Protein AF-A0A819DVU1-F1 (afdb_monomer)

Solvent-accessible surface area (backbone atoms only — not comparable to full-atom values): 19515 Å² total; per-residue (Å²): 91,72,77,25,67,34,52,50,48,26,33,29,31,39,85,37,57,55,92,84,41,54,62,63,68,41,72,58,11,46,50,45,34,50,52,51,52,51,49,34,57,74,70,58,44,69,72,44,80,30,68,41,56,94,84,57,77,56,52,64,41,32,53,73,64,39,63,54,62,54,70,30,10,46,37,74,54,63,33,43,58,69,55,18,53,57,28,16,71,59,66,37,88,82,58,25,59,55,54,77,33,37,7,18,84,30,61,99,40,96,59,63,46,77,76,55,30,60,86,49,47,65,56,53,50,60,71,46,42,63,57,56,51,49,52,51,52,51,48,66,66,43,57,83,71,56,88,67,76,44,69,53,27,48,94,77,23,36,38,53,57,48,38,57,51,38,55,49,18,57,76,69,67,37,60,69,60,29,50,53,49,44,55,51,48,46,75,68,47,69,82,56,52,59,62,70,54,88,68,40,73,54,86,53,21,31,40,45,43,70,50,29,40,50,35,28,43,48,67,62,32,55,92,44,50,64,59,29,50,56,47,48,47,46,23,58,60,61,94,61,81,66,75,50,74,52,66,76,88,64,88,40,63,75,39,68,48,37,28,23,43,30,40,19,17,31,46,42,16,47,29,33,47,55,45,39,72,55,48,56,85,50,80,68,49,34,52,55,33,51,53,40,48,56,50,18,54,52,12,35,53,57,16,61,70,64,63,39,85,88,31,63,62,33,36,78,53,47,57,60,51,47,48,56,44,55,54,59,56,51,77,72,54,92,51,102,79,69,90,80,83,85,72,76,70,67,64,65,51,64,79,71,64,87,118

pLDDT: mean 85.05, std 16.72, range [24.39, 98.69]

Structure (mmCIF, N/CA/C/O backbone):
data_AF-A0A819DVU1-F1
#
_entry.id   AF-A0A819DVU1-F1
#
loop_
_atom_site.group_PDB
_atom_site.id
_atom_site.type_symbol
_atom_site.label_atom_id
_atom_site.label_alt_id
_atom_site.label_comp_id
_atom_site.label_asym_id
_atom_site.label_entity_id
_atom_site.label_seq_id
_atom_site.pdbx_PDB_ins_code
_atom_site.Cartn_x
_atom_site.Cartn_y
_atom_site.Cartn_z
_atom_site.occupancy
_atom_site.B_iso_or_equiv
_atom_site.auth_seq_id
_atom_site.auth_comp_id
_atom_site.auth_asym_id
_atom_site.auth_atom_id
_atom_site.pdbx_PDB_model_num
ATOM 1 N N . MET A 1 1 ? 11.605 -2.087 -14.371 1.00 76.25 1 MET A N 1
ATOM 2 C CA . MET 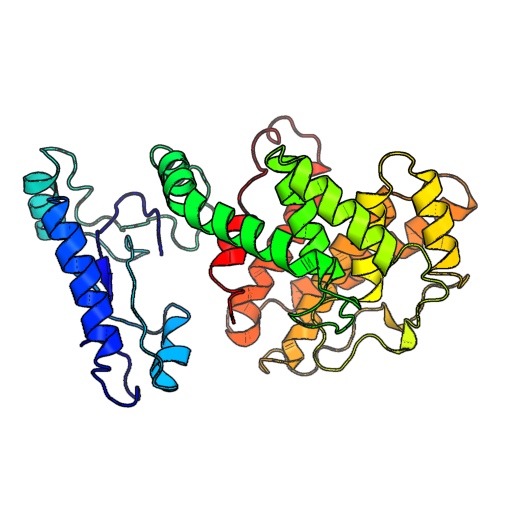A 1 1 ? 11.308 -0.646 -14.257 1.00 76.25 1 MET A CA 1
ATOM 3 C C . MET A 1 1 ? 10.605 -0.205 -15.537 1.00 76.25 1 MET A C 1
ATOM 5 O O . MET A 1 1 ? 10.897 -0.770 -16.591 1.00 76.25 1 MET A O 1
ATOM 9 N N . LEU A 1 2 ? 9.610 0.675 -15.414 1.00 83.38 2 LEU A N 1
ATOM 10 C CA . LEU A 1 2 ? 8.783 1.198 -16.508 1.00 83.38 2 LEU A CA 1
ATOM 11 C C . LEU A 1 2 ? 8.834 2.733 -16.485 1.00 83.38 2 LEU A C 1
ATOM 13 O O . LEU A 1 2 ? 9.089 3.306 -15.430 1.00 83.38 2 LEU A O 1
ATOM 17 N N . ALA A 1 3 ? 8.520 3.367 -17.617 1.00 84.19 3 ALA A N 1
ATOM 18 C CA . ALA A 1 3 ? 8.478 4.822 -17.803 1.00 84.19 3 ALA A CA 1
ATOM 19 C C . ALA A 1 3 ? 9.829 5.565 -17.717 1.00 84.19 3 ALA A C 1
ATOM 21 O O . ALA A 1 3 ? 9.855 6.761 -17.432 1.00 84.19 3 ALA A O 1
ATOM 22 N N . SER A 1 4 ? 10.944 4.898 -18.028 1.00 88.56 4 SER A N 1
ATOM 23 C CA . SER A 1 4 ? 12.263 5.544 -18.118 1.00 88.56 4 SER A CA 1
ATOM 24 C C . SER A 1 4 ? 12.282 6.641 -19.198 1.00 88.56 4 SER A C 1
ATOM 26 O O . SER A 1 4 ? 11.849 6.364 -20.316 1.00 88.56 4 SER A O 1
ATOM 28 N N . PRO A 1 5 ? 12.823 7.845 -18.938 1.00 88.56 5 PRO A N 1
ATOM 29 C CA . PRO A 1 5 ? 12.783 8.949 -19.909 1.00 88.56 5 PRO A CA 1
ATOM 30 C C . PRO A 1 5 ? 13.607 8.697 -21.180 1.00 88.56 5 PRO A C 1
ATOM 32 O O . PRO A 1 5 ? 13.264 9.160 -22.262 1.00 88.56 5 PRO A O 1
ATOM 35 N N . ASN A 1 6 ? 14.706 7.949 -21.066 1.00 92.00 6 ASN A N 1
ATOM 36 C CA . ASN A 1 6 ? 15.551 7.538 -22.184 1.00 92.00 6 ASN A CA 1
ATOM 37 C C . ASN A 1 6 ? 15.331 6.045 -22.474 1.00 92.00 6 ASN A C 1
ATOM 39 O O . ASN A 1 6 ? 16.279 5.263 -22.497 1.00 92.00 6 ASN A O 1
ATOM 43 N N . SER A 1 7 ? 14.066 5.645 -22.621 1.00 89.19 7 SER A N 1
ATOM 44 C CA . SER A 1 7 ? 13.588 4.258 -22.564 1.00 89.19 7 SER A CA 1
ATOM 45 C C . SER A 1 7 ? 14.263 3.286 -23.535 1.00 89.19 7 SER A C 1
ATOM 47 O O . SER A 1 7 ? 14.544 3.600 -24.694 1.00 89.19 7 SER A O 1
ATOM 49 N N . ASN A 1 8 ? 14.494 2.054 -23.078 1.00 90.38 8 ASN A N 1
ATOM 50 C CA . ASN A 1 8 ? 14.561 0.890 -23.962 1.00 90.38 8 ASN A CA 1
ATOM 51 C C . ASN A 1 8 ? 13.160 0.276 -24.161 1.00 90.38 8 ASN A C 1
ATOM 53 O O . ASN A 1 8 ? 12.208 0.614 -23.464 1.00 90.38 8 ASN A O 1
ATOM 57 N N . PHE A 1 9 ? 13.041 -0.652 -25.105 1.00 90.25 9 PHE A N 1
ATOM 58 C CA . PHE A 1 9 ? 11.895 -1.553 -25.235 1.00 90.25 9 PHE A CA 1
ATOM 59 C C . PHE A 1 9 ? 12.363 -2.972 -24.902 1.00 90.25 9 PHE A C 1
ATOM 61 O O . PHE A 1 9 ? 12.508 -3.840 -25.767 1.00 90.25 9 PHE A O 1
ATOM 68 N N . GLY A 1 10 ? 12.719 -3.178 -23.636 1.00 90.81 10 GLY A N 1
ATOM 69 C CA . GLY A 1 10 ? 13.286 -4.429 -23.161 1.00 90.81 10 GLY A CA 1
ATOM 70 C C . GLY A 1 10 ? 12.217 -5.502 -22.964 1.00 90.81 10 GLY A C 1
ATOM 71 O O . GLY A 1 10 ? 11.224 -5.277 -22.278 1.00 90.81 10 GLY A O 1
ATOM 72 N N . ILE A 1 11 ? 12.444 -6.697 -23.502 1.00 91.75 11 ILE A N 1
ATOM 73 C CA . ILE A 1 11 ? 11.646 -7.904 -23.255 1.00 91.75 11 ILE A CA 1
ATOM 74 C C . ILE A 1 11 ? 12.474 -8.839 -22.382 1.00 91.75 11 ILE A C 1
ATOM 76 O O . ILE A 1 11 ? 13.619 -9.148 -22.717 1.00 91.75 11 ILE A O 1
ATOM 80 N N . LEU A 1 12 ? 11.901 -9.307 -21.276 1.00 88.81 12 LEU A N 1
ATOM 81 C CA . LEU A 1 12 ? 12.561 -10.259 -20.392 1.00 88.81 12 LEU A CA 1
ATOM 82 C C . LEU A 1 12 ? 12.841 -11.577 -21.128 1.00 88.81 12 LEU A C 1
ATOM 84 O O . LEU A 1 12 ? 11.938 -12.206 -21.689 1.00 88.81 12 LEU A O 1
ATOM 88 N N . ASP A 1 13 ? 14.117 -11.957 -21.156 1.00 85.31 13 ASP A N 1
ATOM 89 C CA . ASP A 1 13 ? 14.625 -13.095 -21.909 1.00 85.31 13 ASP A CA 1
ATOM 90 C C . ASP A 1 13 ? 14.538 -14.376 -21.093 1.00 85.31 13 ASP A C 1
ATOM 92 O O . ASP A 1 13 ? 15.243 -14.558 -20.097 1.00 85.31 13 ASP A O 1
ATOM 96 N N . SER A 1 14 ? 13.708 -15.292 -21.578 1.00 77.12 14 SER A N 1
ATOM 97 C CA . SER A 1 14 ? 13.485 -16.602 -20.985 1.00 77.12 14 SER A CA 1
ATOM 98 C C . SER A 1 14 ? 14.742 -17.455 -20.843 1.00 77.12 14 SER A C 1
ATOM 100 O O . SER A 1 14 ? 14.778 -18.340 -19.996 1.00 77.12 14 SER A O 1
ATOM 102 N N . LEU A 1 15 ? 15.778 -17.180 -21.639 1.00 77.94 15 LEU A N 1
ATOM 103 C CA . LEU A 1 15 ? 17.043 -17.917 -21.631 1.00 77.94 15 LEU A CA 1
ATOM 104 C C . LEU A 1 15 ? 18.074 -17.356 -20.644 1.00 77.94 15 LEU A C 1
ATOM 106 O O . LEU A 1 15 ? 19.107 -17.984 -20.410 1.00 77.94 15 LEU A O 1
ATOM 110 N N . SER A 1 16 ? 17.814 -16.179 -20.074 1.00 82.50 16 SER A N 1
ATOM 111 C CA . SER A 1 16 ? 18.754 -15.448 -19.228 1.00 82.50 16 SER A CA 1
ATOM 112 C C . SER A 1 16 ? 18.195 -15.283 -17.814 1.00 82.50 16 SER A C 1
ATOM 114 O O . SER A 1 16 ? 17.975 -14.159 -17.368 1.00 82.50 16 SER A O 1
ATOM 116 N N . VAL A 1 17 ? 17.973 -16.402 -17.119 1.00 75.31 17 VAL A N 1
ATOM 117 C CA . VAL A 1 17 ? 17.485 -16.465 -15.725 1.00 75.31 17 VAL A CA 1
ATOM 118 C C . VAL A 1 17 ? 18.629 -16.583 -14.702 1.00 75.31 17 VAL A C 1
ATOM 120 O O . VAL A 1 17 ? 19.736 -16.990 -15.079 1.00 75.31 17 VAL A O 1
ATOM 123 N N . PRO A 1 18 ? 18.403 -16.258 -13.411 1.00 73.06 18 PRO A N 1
ATOM 124 C CA . PRO A 1 18 ? 19.438 -16.344 -12.387 1.00 73.06 18 PRO A CA 1
ATOM 125 C C . PRO A 1 18 ? 19.992 -17.772 -12.204 1.00 73.06 18 PRO A C 1
ATOM 127 O O . PRO A 1 18 ? 19.291 -18.763 -12.441 1.00 73.06 18 PRO A O 1
ATOM 130 N N . PRO A 1 19 ? 21.252 -17.921 -11.754 1.00 72.69 19 PRO A N 1
ATOM 131 C CA . PRO A 1 19 ? 21.787 -19.222 -11.363 1.00 72.69 19 PRO A CA 1
ATOM 132 C C . PRO A 1 19 ? 20.920 -19.877 -10.278 1.00 72.69 19 PRO A C 1
ATOM 134 O O . PRO A 1 19 ? 20.556 -19.227 -9.305 1.00 72.69 19 PRO A O 1
ATOM 137 N N . GLY A 1 20 ? 20.612 -21.169 -10.430 1.00 68.00 20 GLY A N 1
ATOM 138 C CA . GLY A 1 20 ? 19.802 -21.923 -9.463 1.00 68.00 20 GLY A CA 1
ATOM 139 C C . GLY A 1 20 ? 18.308 -22.011 -9.788 1.00 68.00 20 GLY A C 1
ATOM 140 O O . GLY A 1 20 ? 17.628 -22.822 -9.171 1.00 68.00 20 GLY A O 1
ATOM 141 N N . THR A 1 21 ? 17.804 -21.280 -10.791 1.00 66.38 21 THR A N 1
ATOM 142 C CA . THR A 1 21 ? 16.424 -21.449 -11.278 1.00 6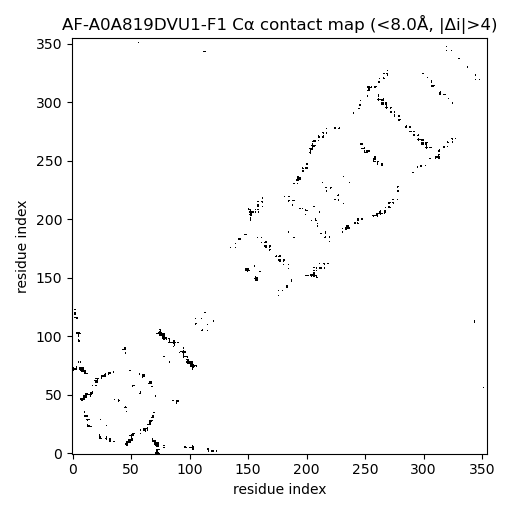6.38 21 THR A CA 1
ATOM 143 C C . THR A 1 21 ? 16.206 -22.875 -11.820 1.00 66.38 21 THR A C 1
ATOM 145 O O . THR A 1 21 ? 16.892 -23.268 -12.778 1.00 66.38 21 THR A O 1
ATOM 148 N N . PRO A 1 22 ? 15.273 -23.666 -11.249 1.00 59.50 22 PRO A N 1
ATOM 149 C CA . PRO A 1 22 ? 14.931 -24.988 -11.767 1.00 59.50 22 PRO A CA 1
ATOM 150 C C . PRO A 1 22 ? 14.358 -24.862 -13.180 1.00 59.50 22 PRO A C 1
ATOM 152 O O . PRO A 1 22 ? 13.503 -24.020 -13.423 1.00 59.50 22 PRO A O 1
ATOM 155 N N . ASN A 1 23 ? 14.815 -25.701 -14.116 1.00 58.62 23 ASN A N 1
ATOM 156 C CA . ASN A 1 23 ? 14.433 -25.637 -15.533 1.00 58.62 23 ASN A CA 1
ATOM 157 C C . ASN A 1 23 ? 14.647 -24.239 -16.143 1.00 58.62 23 ASN A C 1
ATOM 159 O O . ASN A 1 23 ? 13.700 -23.478 -16.329 1.00 58.62 23 ASN A O 1
ATOM 163 N N . LYS A 1 24 ? 15.902 -23.943 -16.526 1.00 58.91 24 LYS A N 1
ATOM 164 C CA . LYS A 1 24 ? 16.346 -22.685 -17.174 1.00 58.91 24 LYS A CA 1
ATOM 165 C C . LYS A 1 24 ? 15.445 -22.183 -18.311 1.00 58.91 24 LYS A C 1
ATOM 167 O O . LYS A 1 24 ? 15.500 -21.009 -18.641 1.00 58.91 24 LYS A O 1
ATOM 172 N N . THR A 1 25 ? 14.641 -23.061 -18.896 1.00 63.25 25 THR A N 1
ATOM 173 C CA . THR A 1 25 ? 13.582 -22.754 -19.852 1.00 63.25 25 THR A CA 1
ATOM 174 C C . THR A 1 25 ? 12.275 -23.389 -19.394 1.00 63.25 25 THR A C 1
ATOM 176 O O . THR A 1 25 ? 12.008 -24.567 -19.636 1.00 63.25 25 THR A O 1
ATOM 179 N N . LEU A 1 26 ? 11.426 -22.601 -18.736 1.00 74.56 26 LEU A N 1
ATOM 180 C CA . LEU A 1 26 ? 10.022 -22.961 -18.572 1.00 74.56 26 LEU A CA 1
ATOM 181 C C . LEU A 1 26 ? 9.308 -22.656 -19.899 1.00 74.56 26 LEU A C 1
ATOM 183 O O . LEU A 1 26 ? 9.312 -21.497 -20.319 1.00 74.56 26 LEU A O 1
ATOM 187 N N . PRO A 1 27 ? 8.633 -23.626 -20.551 1.00 84.31 27 PRO A N 1
ATOM 188 C CA . PRO A 1 27 ? 7.942 -23.377 -21.820 1.00 84.31 27 PRO A CA 1
ATOM 189 C C . PRO A 1 27 ? 6.927 -22.226 -21.759 1.00 84.31 27 PRO A C 1
ATOM 191 O O . PRO A 1 27 ? 6.656 -21.576 -22.765 1.00 84.31 27 PRO A O 1
ATOM 194 N N . GLY A 1 28 ? 6.349 -21.965 -20.581 1.00 84.75 28 GLY A N 1
ATOM 195 C CA . GLY A 1 28 ? 5.479 -20.810 -20.360 1.00 84.75 28 GLY A CA 1
ATOM 196 C C . GLY A 1 28 ? 6.226 -19.475 -20.435 1.00 84.75 28 GLY A C 1
ATOM 197 O O . GLY A 1 28 ? 5.716 -18.535 -21.032 1.00 84.75 28 GLY A O 1
ATOM 198 N N . THR A 1 29 ? 7.447 -19.404 -19.905 1.00 86.88 29 THR A N 1
ATOM 199 C CA . THR A 1 29 ? 8.299 -18.210 -19.960 1.00 86.88 29 THR A CA 1
ATOM 200 C C . THR A 1 29 ? 8.712 -17.907 -21.402 1.00 86.88 29 THR A C 1
ATOM 202 O O . THR A 1 29 ? 8.543 -16.777 -21.852 1.00 86.88 29 THR A O 1
ATOM 205 N N . ASP A 1 30 ? 9.110 -18.924 -22.178 1.00 87.75 30 ASP A N 1
ATOM 206 C CA . ASP A 1 30 ? 9.383 -18.774 -23.620 1.00 87.75 30 ASP A CA 1
ATOM 207 C C . ASP A 1 30 ? 8.161 -18.247 -24.386 1.00 87.75 30 ASP A C 1
ATOM 209 O O . ASP A 1 30 ? 8.275 -17.359 -25.233 1.00 87.75 30 ASP A O 1
ATOM 213 N N . ARG A 1 31 ? 6.965 -18.766 -24.075 1.00 89.44 31 ARG A N 1
ATOM 214 C CA . ARG A 1 31 ? 5.712 -18.285 -24.678 1.00 89.44 31 ARG A CA 1
ATOM 215 C C . ARG A 1 31 ? 5.453 -16.816 -24.357 1.00 89.44 31 ARG A C 1
ATOM 217 O O . ARG A 1 31 ? 5.041 -16.089 -25.254 1.00 89.44 31 ARG A O 1
ATOM 224 N N . ILE A 1 32 ? 5.700 -16.378 -23.121 1.00 89.12 32 ILE A N 1
ATOM 225 C CA . ILE A 1 32 ? 5.537 -14.974 -22.717 1.00 89.12 32 ILE A CA 1
ATOM 226 C C . ILE A 1 32 ? 6.539 -14.081 -23.462 1.00 89.12 32 ILE A C 1
ATOM 228 O O . ILE A 1 32 ? 6.145 -13.064 -24.030 1.00 89.12 32 ILE A O 1
ATOM 232 N N . THR A 1 33 ? 7.816 -14.469 -23.524 1.00 90.56 33 THR A N 1
ATOM 233 C CA . THR A 1 33 ? 8.842 -13.731 -24.277 1.00 90.56 33 THR A CA 1
ATOM 234 C C . THR A 1 33 ? 8.463 -13.606 -25.758 1.00 90.56 33 THR A C 1
ATOM 236 O O . THR A 1 33 ? 8.514 -12.509 -26.315 1.00 90.56 33 THR A O 1
ATOM 239 N N . ASN A 1 34 ? 8.022 -14.699 -26.389 1.00 91.56 34 ASN A N 1
ATOM 240 C CA . ASN A 1 34 ? 7.605 -14.703 -27.794 1.00 91.56 34 ASN A CA 1
ATOM 241 C C . ASN A 1 34 ? 6.350 -13.856 -28.039 1.00 91.56 34 ASN A C 1
ATOM 243 O O . ASN A 1 34 ? 6.271 -13.177 -29.061 1.00 91.56 34 ASN A O 1
ATOM 247 N N . LEU A 1 35 ? 5.396 -13.855 -27.102 1.00 93.62 35 LEU A N 1
ATOM 248 C CA . LEU A 1 35 ? 4.193 -13.025 -27.177 1.00 93.62 35 LEU A CA 1
ATOM 249 C C . LEU A 1 35 ? 4.552 -11.537 -27.264 1.00 93.62 35 LEU A C 1
ATOM 251 O O . LEU A 1 35 ? 4.036 -10.828 -28.126 1.00 93.62 35 LEU A O 1
ATOM 255 N N . PHE A 1 36 ? 5.468 -11.067 -26.411 1.00 92.62 36 PHE A N 1
ATOM 256 C CA . PHE A 1 36 ? 5.920 -9.679 -26.469 1.00 92.62 36 PHE A CA 1
ATOM 257 C C . PHE A 1 36 ? 6.690 -9.390 -27.756 1.00 92.62 36 PHE A C 1
ATOM 259 O O . PHE A 1 36 ? 6.411 -8.387 -28.403 1.00 92.62 36 PHE A O 1
ATOM 266 N N . GLN A 1 37 ? 7.603 -10.271 -28.176 1.00 93.38 37 GLN A N 1
ATOM 267 C CA . GLN A 1 37 ? 8.352 -10.068 -29.424 1.00 93.38 37 GLN A CA 1
ATOM 268 C C . GLN A 1 37 ? 7.417 -9.935 -30.623 1.00 93.38 37 GLN A C 1
ATOM 270 O O . GLN A 1 37 ? 7.577 -9.025 -31.435 1.00 93.38 37 GLN A O 1
ATOM 275 N N . GLN A 1 38 ? 6.424 -10.821 -30.719 1.00 94.69 38 GLN A N 1
ATOM 276 C CA . GLN A 1 38 ? 5.411 -10.759 -31.761 1.00 94.69 38 GLN A CA 1
ATOM 277 C C . GLN A 1 38 ? 4.672 -9.420 -31.718 1.00 94.69 38 GLN A C 1
ATOM 279 O O . GLN A 1 38 ? 4.587 -8.751 -32.744 1.00 94.69 38 GLN A O 1
ATOM 284 N N . TRP A 1 39 ? 4.213 -8.995 -30.541 1.00 93.19 39 TRP A N 1
ATOM 285 C CA . TRP A 1 39 ? 3.507 -7.728 -30.390 1.00 93.19 39 TRP A CA 1
ATOM 286 C C . TRP A 1 39 ? 4.364 -6.525 -30.815 1.00 93.19 39 TRP A C 1
ATOM 288 O O . TRP A 1 39 ? 3.912 -5.715 -31.620 1.00 93.19 39 TRP A O 1
ATOM 298 N N . PHE A 1 40 ? 5.618 -6.425 -30.355 1.00 91.19 40 PHE A N 1
ATOM 299 C CA . PHE A 1 40 ? 6.522 -5.331 -30.741 1.00 91.19 40 PHE A CA 1
ATOM 300 C C . PHE A 1 40 ? 6.781 -5.310 -32.254 1.00 91.19 40 PHE A C 1
ATOM 302 O O . PHE A 1 40 ? 6.734 -4.245 -32.872 1.00 91.19 40 PHE A O 1
ATOM 309 N N . ASN A 1 41 ? 6.975 -6.483 -32.867 1.00 92.25 41 ASN A N 1
ATOM 310 C CA . ASN A 1 41 ? 7.125 -6.608 -34.317 1.00 92.25 41 ASN A CA 1
ATOM 311 C C . ASN A 1 41 ? 5.863 -6.150 -35.069 1.00 92.25 41 ASN A C 1
ATOM 313 O O . ASN A 1 41 ? 5.970 -5.424 -36.056 1.00 92.25 41 ASN A O 1
ATOM 317 N N . GLU A 1 42 ? 4.671 -6.534 -34.601 1.00 93.06 42 GLU A N 1
ATOM 318 C CA . GLU A 1 42 ? 3.385 -6.112 -35.178 1.00 93.06 42 GLU A CA 1
ATOM 319 C C . GLU A 1 42 ? 3.178 -4.596 -35.072 1.00 93.06 42 GLU A C 1
ATOM 321 O O . GLU A 1 42 ? 2.706 -3.971 -36.023 1.00 93.06 42 GLU A O 1
ATOM 326 N N . GLN A 1 43 ? 3.597 -3.989 -33.955 1.00 89.44 43 GLN A N 1
ATOM 327 C CA . GLN A 1 43 ? 3.564 -2.536 -33.763 1.00 89.44 43 GLN A CA 1
ATOM 328 C C . GLN A 1 43 ? 4.689 -1.795 -34.501 1.00 89.44 43 GLN A C 1
ATOM 330 O O . GLN A 1 43 ? 4.712 -0.566 -34.496 1.00 89.44 43 GLN A O 1
ATOM 335 N N . LYS A 1 44 ? 5.617 -2.518 -35.148 1.00 89.56 44 LYS A N 1
ATOM 336 C CA . LYS A 1 44 ? 6.828 -1.968 -35.784 1.00 89.56 44 LYS A CA 1
ATOM 337 C C . LYS A 1 44 ? 7.691 -1.155 -34.814 1.00 89.56 44 LYS A C 1
ATOM 339 O O . LYS A 1 44 ? 8.313 -0.167 -35.198 1.00 89.56 44 LYS A O 1
ATOM 344 N N . LEU A 1 45 ? 7.723 -1.579 -33.557 1.00 89.62 45 LEU A N 1
ATOM 345 C CA . LEU A 1 45 ? 8.523 -0.967 -32.508 1.00 89.62 45 LEU A CA 1
ATOM 346 C C . LEU A 1 45 ? 9.854 -1.721 -32.349 1.00 89.62 45 LEU A C 1
ATOM 348 O O . LEU A 1 45 ? 9.886 -2.948 -32.504 1.00 89.62 45 LEU A O 1
ATOM 352 N N . PRO A 1 46 ? 10.959 -1.022 -32.028 1.00 91.44 46 PRO A N 1
ATOM 353 C CA . PRO A 1 46 ? 12.192 -1.693 -31.649 1.00 91.44 46 PRO A CA 1
ATOM 354 C C . PRO A 1 46 ? 11.981 -2.512 -30.376 1.00 91.44 46 PRO A C 1
ATOM 356 O O . PRO A 1 46 ? 11.130 -2.184 -29.554 1.00 91.44 46 PRO A O 1
ATOM 359 N N . TRP A 1 47 ? 12.793 -3.549 -30.190 1.00 91.06 47 TRP A N 1
ATOM 360 C CA . TRP A 1 47 ? 12.882 -4.268 -28.925 1.00 91.06 47 TRP A CA 1
ATOM 361 C C . TRP A 1 47 ? 14.261 -4.894 -28.743 1.00 91.06 47 TRP A C 1
ATOM 363 O O . TRP A 1 47 ? 14.972 -5.177 -29.710 1.00 91.06 47 TRP A O 1
ATOM 373 N N . THR A 1 48 ? 14.644 -5.118 -27.490 1.00 89.88 48 THR A N 1
ATOM 374 C CA . THR A 1 48 ? 15.864 -5.845 -27.125 1.00 89.88 48 THR A CA 1
ATOM 375 C C . THR A 1 48 ? 15.558 -6.871 -26.044 1.00 89.88 48 THR A C 1
ATOM 377 O O . THR A 1 48 ? 14.629 -6.717 -25.255 1.00 89.88 48 THR A O 1
ATOM 380 N N . LYS A 1 49 ? 16.331 -7.956 -25.997 1.00 88.38 49 LYS A N 1
ATOM 381 C CA . LYS A 1 49 ? 16.254 -8.914 -24.892 1.00 88.38 49 LYS A CA 1
ATOM 382 C C . LYS A 1 49 ? 16.967 -8.346 -23.669 1.00 88.38 49 LYS A C 1
ATOM 384 O O . LYS A 1 49 ? 18.083 -7.847 -23.773 1.00 88.38 49 LYS A O 1
ATOM 389 N N . SER A 1 50 ? 16.323 -8.434 -22.514 1.00 85.56 50 SER A N 1
ATOM 390 C CA . SER A 1 50 ? 16.879 -8.067 -21.213 1.00 85.56 50 SER A CA 1
ATOM 391 C C . SER A 1 50 ? 16.931 -9.302 -20.329 1.00 85.56 50 SER A C 1
ATOM 393 O O . SER A 1 50 ? 15.951 -10.037 -20.242 1.00 85.56 50 SER A O 1
ATOM 395 N N . GLY A 1 51 ? 18.059 -9.534 -19.661 1.00 80.88 51 GLY A N 1
ATOM 396 C CA . GLY A 1 51 ? 18.176 -10.651 -18.731 1.00 80.88 51 GLY A CA 1
ATOM 397 C C . GLY A 1 51 ? 17.173 -10.549 -17.580 1.00 80.88 51 GLY A C 1
ATOM 398 O O . GLY A 1 51 ? 16.899 -9.465 -17.063 1.00 80.88 51 GLY A O 1
ATOM 399 N N . ILE A 1 52 ? 16.649 -11.695 -17.163 1.00 73.44 52 ILE A N 1
ATOM 400 C CA . ILE A 1 52 ? 15.847 -11.863 -15.956 1.00 73.44 52 ILE A CA 1
ATOM 401 C C . ILE A 1 52 ? 16.826 -11.929 -14.771 1.00 73.44 52 ILE A C 1
ATOM 403 O O . ILE A 1 52 ? 17.329 -12.991 -14.417 1.00 73.44 52 ILE A O 1
ATOM 407 N N . GLY A 1 53 ? 17.173 -10.771 -14.203 1.00 70.06 53 GLY A N 1
ATOM 408 C CA . GLY A 1 53 ? 18.100 -10.647 -13.065 1.00 70.06 53 GLY A CA 1
ATOM 409 C C . GLY A 1 53 ? 17.408 -10.488 -11.704 1.00 70.06 53 GLY A C 1
ATOM 410 O O . GLY A 1 53 ? 16.203 -10.289 -11.636 1.00 70.06 53 GLY A O 1
ATOM 411 N N . GLY A 1 54 ? 18.173 -10.492 -10.607 1.00 60.09 54 GLY A N 1
ATOM 412 C CA . GLY A 1 54 ? 17.682 -10.370 -9.217 1.00 60.09 54 GLY A CA 1
ATOM 413 C C . GLY A 1 54 ? 17.082 -9.020 -8.795 1.00 60.09 54 GLY A C 1
ATOM 414 O O . GLY A 1 54 ? 17.111 -8.692 -7.617 1.00 60.09 54 GLY A O 1
ATOM 415 N N . GLY A 1 55 ? 16.591 -8.207 -9.733 1.00 66.81 55 GLY A N 1
ATOM 416 C CA . GLY A 1 55 ? 16.152 -6.827 -9.480 1.00 66.81 55 GLY A CA 1
ATOM 417 C C . GLY A 1 55 ? 14.638 -6.623 -9.364 1.00 66.81 55 GLY A C 1
ATOM 418 O O . GLY A 1 55 ? 14.197 -5.477 -9.335 1.00 66.81 55 GLY A O 1
ATOM 419 N N . SER A 1 56 ? 13.832 -7.688 -9.384 1.00 73.50 56 SER A N 1
ATOM 420 C CA . SER A 1 56 ? 12.364 -7.624 -9.308 1.00 73.50 56 SER A CA 1
ATOM 421 C C . SER A 1 56 ? 11.784 -8.981 -8.880 1.00 73.50 56 SER A C 1
ATOM 423 O O . SER A 1 56 ? 12.516 -9.953 -8.700 1.00 73.50 56 SER A O 1
ATOM 425 N N . ASP A 1 57 ? 10.469 -9.048 -8.701 1.00 75.06 57 ASP A N 1
ATOM 426 C CA . ASP A 1 57 ? 9.769 -10.084 -7.934 1.00 75.06 57 ASP A CA 1
ATOM 427 C C . ASP A 1 57 ? 9.682 -11.440 -8.658 1.00 75.06 57 ASP A C 1
ATOM 429 O O . ASP A 1 57 ? 9.410 -12.472 -8.050 1.00 75.06 57 ASP A O 1
ATOM 433 N N . PHE A 1 58 ? 9.964 -11.473 -9.965 1.00 77.75 58 PHE A N 1
ATOM 434 C CA . PHE A 1 58 ? 9.851 -12.675 -10.799 1.00 77.75 58 PHE A CA 1
ATOM 435 C C . PHE A 1 58 ? 10.828 -13.805 -10.425 1.00 77.75 58 PHE A C 1
ATOM 437 O O . PHE A 1 58 ? 10.604 -14.948 -10.821 1.00 77.75 58 PHE A O 1
ATOM 444 N N . VAL A 1 59 ? 11.905 -13.531 -9.677 1.00 76.00 59 VAL A N 1
ATOM 445 C CA . VAL A 1 59 ? 12.892 -14.563 -9.306 1.00 76.00 59 VAL A CA 1
ATOM 446 C C . VAL A 1 59 ? 12.282 -15.631 -8.403 1.00 76.00 59 VAL A C 1
ATOM 448 O O . VAL A 1 59 ? 12.530 -16.819 -8.621 1.00 76.00 59 VAL A O 1
ATOM 451 N N . SER A 1 60 ? 11.443 -15.237 -7.444 1.00 76.81 60 SER A N 1
ATOM 452 C CA . SER A 1 60 ? 10.782 -16.178 -6.534 1.00 76.81 60 SER A CA 1
ATOM 453 C C . SER A 1 60 ? 9.829 -17.101 -7.295 1.00 76.81 60 SER A C 1
ATOM 455 O O . SER A 1 60 ? 9.879 -18.315 -7.130 1.00 76.81 60 SER A O 1
ATOM 457 N N . PHE A 1 61 ? 9.044 -16.554 -8.229 1.00 82.06 61 PHE A N 1
ATOM 458 C CA . PHE A 1 61 ? 8.154 -17.345 -9.086 1.00 82.06 61 PHE A CA 1
ATOM 459 C C . PHE A 1 61 ? 8.924 -18.349 -9.948 1.00 82.06 61 PHE A C 1
ATOM 461 O O . PHE A 1 61 ? 8.566 -19.523 -10.005 1.00 82.06 61 PHE A O 1
ATOM 468 N N . LEU A 1 62 ? 10.005 -17.907 -10.593 1.00 79.00 62 LEU A N 1
ATOM 469 C CA . LEU A 1 62 ? 10.833 -18.783 -11.421 1.00 79.00 62 LEU A CA 1
ATOM 470 C C . LEU A 1 62 ? 11.490 -19.897 -10.601 1.00 79.00 62 LEU A C 1
ATOM 472 O O . LEU A 1 62 ? 11.586 -21.026 -11.078 1.00 79.00 62 LEU A O 1
ATOM 476 N N . THR A 1 63 ? 11.910 -19.594 -9.372 1.00 78.88 63 THR A N 1
ATOM 477 C CA . THR A 1 63 ? 12.499 -20.578 -8.451 1.00 78.88 63 THR A CA 1
ATOM 478 C C . THR A 1 63 ? 11.497 -21.668 -8.065 1.00 78.88 63 THR A C 1
ATOM 480 O O . THR A 1 63 ? 11.877 -22.831 -7.983 1.00 78.88 63 THR A O 1
ATOM 483 N N . GLU A 1 64 ? 10.210 -21.329 -7.974 1.00 82.31 64 GLU A N 1
ATOM 484 C CA . GLU A 1 64 ? 9.112 -22.278 -7.731 1.00 82.31 64 GLU A CA 1
ATOM 485 C C . GLU A 1 64 ? 8.555 -22.932 -9.016 1.00 82.31 64 GLU A C 1
ATOM 487 O O . GLU A 1 64 ? 7.519 -23.598 -9.001 1.00 82.31 64 GLU A O 1
ATOM 492 N N . GLY A 1 65 ? 9.215 -22.750 -10.166 1.00 81.69 65 GLY A N 1
ATOM 493 C CA . GLY A 1 65 ? 8.778 -23.332 -11.440 1.00 81.69 65 GLY A CA 1
ATOM 494 C C . GLY A 1 65 ? 7.546 -22.656 -12.058 1.00 81.69 65 GLY A C 1
ATOM 495 O O . GLY A 1 65 ? 6.923 -23.217 -12.965 1.00 81.69 65 GLY A O 1
ATOM 496 N N . ILE A 1 66 ? 7.193 -21.450 -11.606 1.00 84.00 66 ILE A N 1
ATOM 497 C CA . ILE A 1 66 ? 6.098 -20.649 -12.155 1.00 84.00 66 ILE A CA 1
ATOM 498 C C . ILE A 1 66 ? 6.629 -19.803 -13.318 1.00 84.00 66 ILE A C 1
ATOM 500 O O . ILE A 1 66 ? 7.516 -18.958 -13.168 1.00 84.00 66 ILE A O 1
ATOM 504 N N . ALA A 1 67 ? 6.055 -20.024 -14.502 1.00 86.88 67 ALA A N 1
ATOM 505 C CA . ALA A 1 67 ? 6.407 -19.285 -15.708 1.00 86.88 67 ALA A CA 1
ATOM 506 C C . ALA A 1 67 ? 6.208 -17.775 -15.513 1.00 86.88 67 ALA A C 1
ATOM 508 O O . ALA A 1 67 ? 5.120 -17.328 -15.154 1.00 86.88 67 ALA A O 1
ATOM 509 N N . SER A 1 68 ? 7.254 -17.001 -15.793 1.00 86.00 68 SER A N 1
ATOM 510 C CA . SER A 1 68 ? 7.293 -15.555 -15.569 1.00 86.00 68 SER A CA 1
ATOM 511 C C . SER A 1 68 ? 7.977 -14.859 -16.738 1.00 86.00 68 SER A C 1
ATOM 513 O O . SER A 1 68 ? 8.887 -15.408 -17.346 1.00 86.00 68 SER A O 1
ATOM 515 N N . GLY A 1 69 ? 7.564 -13.639 -17.049 1.00 87.94 69 GLY A N 1
ATOM 516 C CA . GLY A 1 69 ? 8.169 -12.811 -18.087 1.00 87.94 69 GLY A CA 1
ATOM 517 C C . GLY A 1 69 ? 7.652 -11.386 -17.972 1.00 87.94 69 GLY A C 1
ATOM 518 O O . GLY A 1 69 ? 6.927 -11.058 -17.034 1.00 87.94 69 GLY A O 1
ATOM 519 N N . GLY A 1 70 ? 8.023 -10.521 -18.908 1.00 88.94 70 GLY A N 1
ATOM 520 C CA . GLY A 1 70 ? 7.625 -9.123 -18.829 1.00 88.94 70 GLY A CA 1
ATOM 521 C C . GLY A 1 70 ? 8.416 -8.222 -19.754 1.00 88.94 70 GLY A C 1
ATOM 522 O O . GLY A 1 70 ? 9.180 -8.678 -20.607 1.00 88.94 70 GLY A O 1
ATOM 523 N N . VAL A 1 71 ? 8.224 -6.927 -19.544 1.00 89.81 71 VAL A N 1
ATOM 524 C CA . VAL A 1 71 ? 8.881 -5.855 -20.284 1.00 89.81 71 VAL A CA 1
ATOM 525 C C . VAL A 1 71 ? 9.501 -4.853 -19.317 1.00 89.81 71 VAL A C 1
ATOM 527 O O . VAL A 1 71 ? 9.111 -4.769 -18.152 1.00 89.81 71 VAL A O 1
ATOM 530 N N . ASN A 1 72 ? 10.484 -4.100 -19.787 1.00 89.81 72 ASN A N 1
ATOM 531 C CA . ASN A 1 72 ? 11.095 -3.002 -19.050 1.00 89.81 72 ASN A CA 1
ATOM 532 C C . ASN A 1 72 ? 11.454 -1.861 -20.003 1.00 89.81 72 ASN A C 1
ATOM 534 O O . ASN A 1 72 ? 11.534 -2.078 -21.210 1.00 89.81 72 ASN A O 1
ATOM 538 N N . THR A 1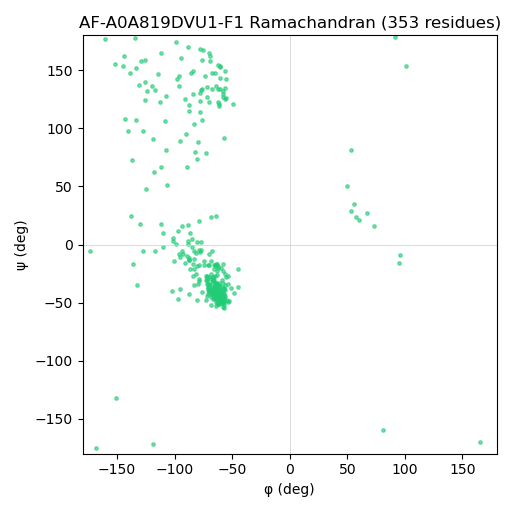 73 ? 11.675 -0.675 -19.439 1.00 89.69 73 THR A N 1
ATOM 539 C CA . THR A 1 73 ? 12.166 0.499 -20.173 1.00 89.69 73 THR A CA 1
ATOM 540 C C . THR A 1 73 ? 13.599 0.893 -19.806 1.00 89.69 73 THR A C 1
ATOM 542 O O . THR A 1 73 ? 14.079 1.937 -20.238 1.00 89.69 73 THR A O 1
ATOM 545 N N . GLY A 1 74 ? 14.310 0.053 -19.049 1.00 89.19 74 GLY A N 1
ATOM 546 C CA . GLY A 1 74 ? 15.634 0.347 -18.504 1.00 89.19 74 GLY A CA 1
ATOM 547 C C . GLY A 1 74 ? 15.591 0.983 -17.109 1.00 89.19 74 GLY A C 1
ATOM 548 O O . GLY A 1 74 ? 14.532 1.141 -16.519 1.00 89.19 74 GLY A O 1
ATOM 549 N N . ALA A 1 75 ? 16.760 1.255 -16.530 1.00 89.44 75 ALA A N 1
ATOM 550 C CA . ALA A 1 75 ? 16.938 1.863 -15.203 1.00 89.44 75 ALA A CA 1
ATOM 551 C C . ALA A 1 75 ? 18.259 2.664 -15.202 1.00 89.44 75 ALA A C 1
ATOM 553 O O . ALA A 1 75 ? 18.546 3.357 -16.175 1.00 89.44 75 ALA A O 1
ATOM 554 N N . GLY A 1 76 ? 19.127 2.502 -14.198 1.00 89.00 76 GLY A N 1
ATOM 555 C CA . GLY A 1 76 ? 20.440 3.170 -14.151 1.00 89.00 76 GLY A CA 1
ATOM 556 C C . GLY A 1 76 ? 21.476 2.722 -15.204 1.00 89.00 76 GLY A C 1
ATOM 557 O O . GLY A 1 76 ? 22.561 3.291 -15.270 1.00 89.00 76 GLY A O 1
ATOM 558 N N . GLY A 1 77 ? 21.185 1.702 -16.022 1.00 90.19 77 GLY A N 1
ATOM 559 C CA . GLY A 1 77 ? 22.054 1.294 -17.137 1.00 90.19 77 GLY A CA 1
ATOM 560 C C . GLY A 1 77 ? 22.072 2.322 -18.274 1.00 90.19 77 GLY A C 1
ATOM 561 O O . GLY A 1 77 ? 21.130 3.092 -18.413 1.00 90.19 77 GLY A O 1
ATOM 562 N N . PHE A 1 78 ? 23.117 2.325 -19.107 1.00 94.06 78 PHE A N 1
ATOM 563 C CA . PHE A 1 78 ? 23.288 3.307 -20.188 1.00 94.06 78 PHE A CA 1
ATOM 564 C C . PHE A 1 78 ? 22.787 2.791 -21.539 1.00 94.06 78 PHE A C 1
ATOM 566 O O . PHE A 1 78 ? 23.111 1.669 -21.937 1.00 94.06 78 PHE A O 1
ATOM 573 N N . LYS A 1 79 ? 22.067 3.644 -22.276 1.00 94.38 79 LYS A N 1
ATOM 574 C CA . LYS A 1 79 ? 21.688 3.392 -23.670 1.00 94.38 79 LYS A CA 1
ATOM 575 C C . LYS A 1 79 ? 22.912 3.523 -24.572 1.00 94.38 79 LYS A C 1
ATOM 577 O O . LYS A 1 79 ? 23.599 4.543 -24.554 1.00 94.38 79 LYS A O 1
ATOM 582 N N . SER A 1 80 ? 23.194 2.510 -25.385 1.00 94.75 80 SER A N 1
ATOM 583 C CA . SER A 1 80 ? 24.342 2.552 -26.303 1.00 94.75 80 SER A CA 1
ATOM 584 C C . SER A 1 80 ? 24.074 3.429 -27.536 1.00 94.75 80 SER A C 1
ATOM 586 O O . SER A 1 80 ? 22.925 3.653 -27.917 1.00 94.75 80 SER A O 1
ATOM 588 N N . ALA A 1 81 ? 25.133 3.895 -28.210 1.00 95.81 81 ALA A N 1
ATOM 589 C CA . ALA A 1 81 ? 24.995 4.602 -29.490 1.00 95.81 81 ALA A CA 1
ATOM 590 C C . ALA A 1 81 ? 24.321 3.738 -30.567 1.00 95.81 81 ALA A C 1
ATOM 592 O O . ALA A 1 81 ? 23.436 4.216 -31.270 1.00 95.81 81 ALA A O 1
ATOM 593 N N . THR A 1 82 ? 24.678 2.452 -30.629 1.00 94.69 82 THR A N 1
ATOM 594 C CA . THR A 1 82 ? 24.069 1.484 -31.547 1.00 94.69 82 THR A CA 1
ATOM 595 C C . THR A 1 82 ? 22.568 1.352 -31.315 1.00 94.69 82 THR A C 1
ATOM 597 O O . THR A 1 82 ? 21.795 1.396 -32.265 1.00 94.69 82 THR A O 1
ATOM 600 N N . GLU A 1 83 ? 22.145 1.218 -30.058 1.00 93.12 83 GLU A N 1
ATOM 601 C CA . GLU A 1 83 ? 20.727 1.100 -29.714 1.00 93.12 83 GLU A CA 1
ATOM 602 C C . GLU A 1 83 ? 19.961 2.381 -30.047 1.00 93.12 83 GLU A C 1
ATOM 604 O O . GLU A 1 83 ? 18.905 2.313 -30.672 1.00 93.12 83 GLU A O 1
ATOM 609 N N . ARG A 1 84 ? 20.514 3.553 -29.702 1.00 94.62 84 ARG A N 1
ATOM 610 C CA . ARG A 1 84 ? 19.937 4.845 -30.092 1.00 94.62 84 ARG A CA 1
ATOM 611 C C . ARG A 1 84 ? 19.703 4.910 -31.601 1.00 94.62 84 ARG A C 1
ATOM 613 O O . ARG A 1 84 ? 18.623 5.300 -32.036 1.00 94.62 84 ARG A O 1
ATOM 620 N N . ASP A 1 85 ? 20.702 4.536 -32.397 1.00 94.06 85 ASP A N 1
ATOM 621 C CA . ASP A 1 85 ? 20.628 4.632 -33.858 1.00 94.06 85 ASP A CA 1
ATOM 622 C C . ASP A 1 85 ? 19.626 3.635 -34.448 1.00 94.06 85 ASP A C 1
ATOM 624 O O . ASP A 1 85 ? 18.853 3.991 -35.338 1.00 94.06 85 ASP A O 1
ATOM 628 N N . GLN A 1 86 ? 19.563 2.418 -33.903 1.00 91.44 86 GLN A N 1
ATOM 629 C CA . GLN A 1 86 ? 18.532 1.436 -34.251 1.00 91.44 86 GLN A CA 1
ATOM 630 C C . GLN A 1 86 ? 17.126 1.959 -33.941 1.00 91.44 86 GLN A C 1
ATOM 632 O O . GLN A 1 86 ? 16.210 1.791 -34.746 1.00 91.44 86 GLN A O 1
ATOM 637 N N . TYR A 1 87 ? 16.953 2.619 -32.797 1.00 93.12 87 TYR A N 1
ATOM 638 C CA . TYR A 1 87 ? 15.659 3.153 -32.389 1.00 93.12 87 TYR A CA 1
ATOM 639 C C . TYR A 1 87 ? 15.277 4.354 -33.254 1.00 93.12 87 TYR A C 1
ATOM 641 O O . TYR A 1 87 ? 14.151 4.413 -33.731 1.00 93.12 87 TYR A O 1
ATOM 649 N N . ALA A 1 88 ? 16.213 5.259 -33.550 1.00 93.00 88 ALA A N 1
ATOM 650 C CA . ALA A 1 88 ? 15.979 6.386 -34.453 1.00 93.00 88 ALA A CA 1
ATOM 651 C C . ALA A 1 88 ? 15.606 5.930 -35.876 1.00 93.00 88 ALA A C 1
ATOM 653 O O . ALA A 1 88 ? 14.801 6.580 -36.540 1.00 93.00 88 ALA A O 1
ATOM 654 N N . ALA A 1 89 ? 16.149 4.803 -36.346 1.00 92.69 89 ALA A N 1
ATOM 655 C CA . ALA A 1 89 ? 15.788 4.238 -37.644 1.00 92.69 89 ALA A CA 1
ATOM 656 C C . ALA A 1 89 ? 14.332 3.733 -37.699 1.00 92.69 89 ALA A C 1
ATOM 658 O O . ALA A 1 89 ? 13.716 3.780 -38.762 1.00 92.69 89 ALA A O 1
ATOM 659 N N . LEU A 1 90 ? 13.780 3.269 -36.572 1.00 89.31 90 LEU A N 1
ATOM 660 C CA . LEU A 1 90 ? 12.418 2.723 -36.485 1.00 89.31 90 LEU A CA 1
ATOM 661 C C . LEU A 1 90 ? 11.377 3.761 -36.045 1.00 89.31 90 LEU A C 1
ATOM 663 O O . LEU A 1 90 ? 10.264 3.774 -36.562 1.00 89.31 90 LEU A O 1
ATOM 667 N N . LEU A 1 91 ? 11.742 4.644 -35.116 1.00 90.25 91 LEU A N 1
ATOM 668 C CA . LEU A 1 91 ? 10.855 5.636 -34.499 1.00 90.25 91 LEU A CA 1
ATOM 669 C C . LEU A 1 91 ? 10.931 7.014 -35.169 1.00 90.25 91 LEU A C 1
ATOM 671 O O . LEU A 1 91 ? 10.141 7.903 -34.852 1.00 90.25 91 LEU A O 1
ATOM 675 N N . GLY A 1 92 ? 11.878 7.205 -36.088 1.00 91.81 92 GLY A N 1
ATOM 676 C CA . GLY A 1 92 ? 12.148 8.475 -36.755 1.00 91.81 92 GLY A CA 1
ATOM 677 C C . GLY A 1 92 ? 13.353 9.215 -36.172 1.00 91.81 92 GLY A C 1
ATOM 678 O O . GLY A 1 92 ? 13.728 9.060 -35.006 1.00 91.81 92 GLY A O 1
ATOM 679 N N . THR A 1 93 ? 13.986 10.036 -37.013 1.00 89.12 93 THR A N 1
ATOM 680 C CA . THR A 1 93 ? 15.168 10.822 -36.643 1.00 89.12 93 THR A CA 1
ATOM 681 C C . THR A 1 93 ? 14.880 11.694 -35.420 1.00 89.12 93 THR A C 1
ATOM 683 O O . THR A 1 93 ? 13.929 12.466 -35.419 1.00 89.12 93 THR A O 1
ATOM 686 N N . GLY A 1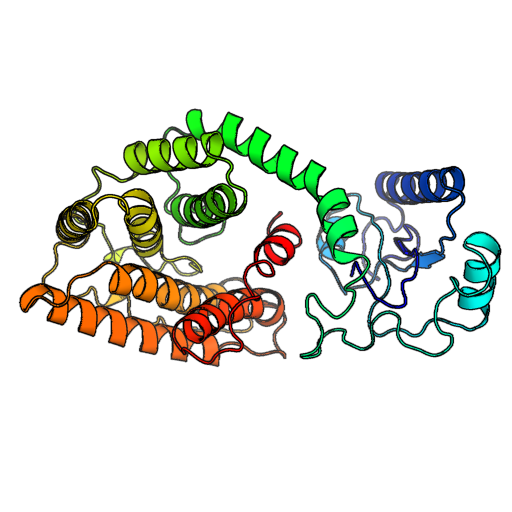 94 ? 15.721 11.577 -34.389 1.00 87.00 94 GLY A N 1
ATOM 687 C CA . GLY A 1 94 ? 15.559 12.289 -33.115 1.00 87.00 94 GLY A CA 1
ATOM 688 C C . GLY A 1 94 ? 14.828 11.495 -32.027 1.00 87.00 94 GLY A C 1
ATOM 689 O O . GLY A 1 94 ? 15.001 11.808 -30.856 1.00 87.00 94 GLY A O 1
ATOM 690 N N . ASN A 1 95 ? 14.125 10.412 -32.375 1.00 88.94 95 ASN A N 1
ATOM 691 C CA . ASN A 1 95 ? 13.324 9.620 -31.429 1.00 88.94 95 ASN A CA 1
ATOM 692 C C . ASN A 1 95 ? 14.055 8.377 -30.890 1.00 88.94 95 ASN A C 1
ATOM 694 O O . ASN A 1 95 ? 13.450 7.504 -30.278 1.00 88.94 95 ASN A O 1
ATOM 698 N N . GLY A 1 96 ? 15.366 8.269 -31.127 1.00 90.12 96 GLY A N 1
ATOM 699 C CA . GLY A 1 96 ? 16.186 7.156 -30.636 1.00 90.12 96 GLY A CA 1
ATOM 700 C C . GLY A 1 96 ? 16.639 7.282 -29.178 1.00 90.12 96 GLY A C 1
ATOM 701 O O . GLY A 1 96 ? 17.254 6.357 -28.649 1.00 90.12 96 GLY A O 1
ATOM 702 N N . GLY A 1 97 ? 16.382 8.426 -28.539 1.00 92.31 97 GLY A N 1
ATOM 703 C CA . GLY A 1 97 ? 16.906 8.763 -27.216 1.00 92.31 97 GLY A CA 1
ATOM 704 C C . GLY A 1 97 ? 18.343 9.299 -27.245 1.00 92.31 97 GLY A C 1
ATOM 705 O O . GLY A 1 97 ? 18.841 9.779 -28.268 1.00 92.31 97 GLY A O 1
ATOM 706 N N . LEU A 1 98 ? 19.022 9.225 -26.101 1.00 95.00 98 LEU A N 1
ATOM 707 C CA . LEU A 1 98 ? 20.370 9.748 -25.883 1.00 95.00 98 LEU A CA 1
ATOM 708 C C . LEU A 1 98 ? 21.368 8.608 -25.661 1.00 95.00 98 LEU A C 1
ATOM 710 O O . LEU A 1 98 ? 21.226 7.797 -24.746 1.00 95.00 98 LEU A O 1
ATOM 714 N N . ALA A 1 99 ? 22.407 8.566 -26.494 1.00 96.06 99 ALA A N 1
ATOM 715 C CA . ALA A 1 99 ? 23.497 7.604 -26.363 1.00 96.06 99 ALA A CA 1
ATOM 716 C C . ALA A 1 99 ? 24.416 7.958 -25.188 1.00 96.06 99 ALA A C 1
ATOM 718 O O . ALA A 1 99 ? 24.701 9.131 -24.956 1.00 96.06 99 ALA A O 1
ATOM 719 N N . ASN A 1 100 ? 24.937 6.937 -24.511 1.00 95.62 100 ASN A N 1
ATOM 720 C CA . ASN A 1 100 ? 25.807 7.035 -23.335 1.00 95.62 100 ASN A CA 1
ATOM 721 C C . ASN A 1 100 ? 25.179 7.815 -22.166 1.00 95.62 100 ASN A C 1
ATOM 723 O O . ASN A 1 100 ? 25.890 8.327 -21.305 1.00 95.62 100 ASN A O 1
ATOM 727 N N . VAL A 1 101 ? 23.848 7.880 -22.126 1.00 96.00 101 VAL A N 1
ATOM 728 C CA . VAL A 1 101 ? 23.057 8.415 -21.013 1.00 96.00 101 VAL A CA 1
ATOM 729 C C . VAL A 1 101 ? 22.264 7.261 -20.404 1.00 96.00 101 VAL A C 1
ATOM 731 O O . VAL A 1 101 ? 21.899 6.321 -21.119 1.00 96.00 101 VAL A O 1
ATOM 734 N N . ALA A 1 102 ? 22.041 7.295 -19.088 1.00 94.50 102 ALA A N 1
ATOM 735 C CA . ALA A 1 102 ? 21.230 6.291 -18.406 1.00 94.50 102 ALA A CA 1
ATOM 736 C C . ALA A 1 102 ? 19.829 6.206 -19.040 1.00 94.50 102 ALA A C 1
ATOM 738 O O . ALA A 1 102 ? 19.333 7.210 -19.557 1.00 94.50 102 ALA A O 1
ATOM 739 N N . TYR A 1 103 ? 19.191 5.033 -19.021 1.00 92.44 103 TYR A N 1
ATOM 740 C CA . TYR A 1 103 ? 17.783 4.918 -19.421 1.00 92.44 103 TYR A CA 1
ATOM 741 C C . TYR A 1 103 ? 16.911 5.764 -18.487 1.00 92.44 103 TYR A C 1
ATOM 743 O O . TYR A 1 103 ? 16.013 6.473 -18.937 1.00 92.44 103 TYR A O 1
ATOM 751 N N . ASP A 1 104 ? 17.232 5.736 -17.194 1.00 91.94 104 ASP A N 1
ATOM 752 C CA . ASP A 1 104 ? 16.695 6.638 -16.189 1.00 91.94 104 ASP A CA 1
ATOM 753 C C . ASP A 1 104 ? 17.813 7.189 -15.293 1.00 91.94 104 ASP A C 1
ATOM 755 O O . ASP A 1 104 ? 18.364 6.489 -14.440 1.00 91.94 104 ASP A O 1
ATOM 759 N N . SER A 1 105 ? 18.143 8.467 -15.492 1.00 92.38 105 SER A N 1
ATOM 760 C CA . SER A 1 105 ? 19.144 9.196 -14.701 1.00 92.38 105 SER A CA 1
ATOM 761 C C . SER A 1 105 ? 18.686 9.491 -13.272 1.00 92.38 105 SER A C 1
ATOM 763 O O . SER A 1 105 ? 19.521 9.805 -12.427 1.00 92.38 105 SER A O 1
ATOM 765 N N . CYS A 1 106 ? 17.384 9.404 -13.007 1.00 89.44 106 CYS A N 1
ATOM 766 C CA . CYS A 1 106 ? 16.783 9.605 -11.699 1.00 89.44 106 CYS A CA 1
ATOM 767 C C . CYS A 1 106 ? 16.494 8.293 -10.969 1.00 89.44 106 CYS A C 1
ATOM 769 O O . CYS A 1 106 ? 16.036 8.355 -9.836 1.00 89.44 106 CYS A O 1
ATOM 771 N N . TYR A 1 107 ? 16.801 7.125 -11.545 1.00 86.81 107 TYR A N 1
ATOM 772 C CA . TYR A 1 107 ? 16.566 5.830 -10.902 1.00 86.81 107 TYR A CA 1
ATOM 773 C C . TYR A 1 107 ? 17.114 5.789 -9.461 1.00 86.81 107 TYR A C 1
ATOM 775 O O . TYR A 1 107 ? 18.310 5.992 -9.249 1.00 86.81 107 TYR A O 1
ATOM 783 N N . HIS A 1 108 ? 16.237 5.529 -8.481 1.00 82.19 108 HIS A N 1
ATOM 784 C CA . HIS A 1 108 ? 16.533 5.547 -7.034 1.00 82.19 108 HIS A CA 1
ATOM 785 C C . HIS A 1 108 ? 17.032 6.899 -6.477 1.00 82.19 108 HIS A C 1
ATOM 787 O O . HIS A 1 108 ? 17.639 6.954 -5.408 1.00 82.19 108 HIS A O 1
ATOM 793 N N . GLN A 1 109 ? 16.770 8.009 -7.165 1.00 81.62 109 GLN A N 1
ATOM 794 C CA . GLN A 1 109 ? 17.123 9.355 -6.715 1.00 81.62 109 GLN A CA 1
ATOM 795 C C . GLN A 1 109 ? 15.879 10.177 -6.381 1.00 81.62 109 GLN A C 1
ATOM 797 O O . GLN A 1 109 ? 14.764 9.876 -6.796 1.00 81.62 109 GLN A O 1
ATOM 802 N N . GLN A 1 110 ? 16.070 11.289 -5.667 1.00 79.50 110 GLN A N 1
ATOM 803 C CA . GLN A 1 110 ? 14.968 12.173 -5.263 1.00 79.50 110 GLN A CA 1
ATOM 804 C C . GLN A 1 110 ? 14.174 12.761 -6.440 1.00 79.50 110 GLN A C 1
ATOM 806 O O . GLN A 1 110 ? 13.048 13.220 -6.235 1.00 79.50 110 GLN A O 1
ATOM 811 N N . CYS A 1 111 ? 14.762 12.787 -7.640 1.00 82.38 111 CYS A N 1
ATOM 812 C CA . CYS A 1 111 ? 14.124 13.268 -8.859 1.00 82.38 111 CYS A CA 1
ATOM 813 C C . CYS A 1 111 ? 13.271 12.212 -9.582 1.00 82.38 111 CYS A C 1
ATOM 815 O O . CYS A 1 111 ? 12.616 12.575 -10.556 1.00 82.38 111 CYS A O 1
ATOM 817 N N . ASP A 1 112 ? 13.207 10.960 -9.098 1.00 84.06 112 ASP A N 1
ATOM 818 C CA . ASP A 1 112 ? 12.296 9.929 -9.622 1.00 84.06 112 ASP A CA 1
ATOM 819 C C . ASP A 1 112 ? 10.851 10.231 -9.212 1.00 84.06 112 ASP A C 1
ATOM 821 O O . ASP A 1 112 ? 10.312 9.758 -8.208 1.00 84.06 112 ASP A O 1
ATOM 825 N N . ARG A 1 113 ? 10.252 11.168 -9.939 1.00 80.75 113 ARG A N 1
ATOM 826 C CA . ARG A 1 113 ? 8.935 11.740 -9.673 1.00 80.75 113 ARG A CA 1
ATOM 827 C C . ARG A 1 113 ? 8.141 11.800 -10.969 1.00 80.75 113 ARG A C 1
ATOM 829 O O . ARG A 1 113 ? 8.640 11.515 -12.051 1.00 80.75 113 ARG A O 1
ATOM 836 N N . ILE A 1 114 ? 6.896 12.260 -10.876 1.00 75.75 114 ILE A N 1
ATOM 837 C CA . ILE A 1 114 ? 6.000 12.393 -12.033 1.00 75.75 114 ILE A CA 1
ATOM 838 C C . ILE A 1 114 ? 6.575 13.260 -13.172 1.00 75.75 114 ILE A C 1
ATOM 840 O O . ILE A 1 114 ? 6.212 13.084 -14.329 1.00 75.75 114 ILE A O 1
ATOM 844 N N . ASN A 1 115 ? 7.485 14.183 -12.853 1.00 80.56 115 ASN A N 1
ATOM 845 C CA . ASN A 1 115 ? 8.166 15.043 -13.818 1.00 80.56 115 ASN A CA 1
ATOM 846 C C . ASN A 1 115 ? 9.458 14.436 -14.392 1.00 80.56 115 ASN A C 1
ATOM 848 O O . ASN A 1 115 ? 10.101 15.102 -15.197 1.00 80.56 115 ASN A O 1
ATOM 852 N N . ASN A 1 116 ? 9.837 13.216 -13.999 1.00 82.19 116 ASN A N 1
ATOM 853 C CA . ASN A 1 116 ? 10.947 12.488 -14.611 1.00 82.19 116 ASN A CA 1
ATOM 854 C C . ASN A 1 116 ? 10.602 12.137 -16.070 1.00 82.19 116 ASN A C 1
ATOM 856 O O . ASN A 1 116 ? 11.439 12.271 -16.954 1.00 82.19 116 ASN A O 1
ATOM 860 N N . ASN A 1 117 ? 9.333 11.802 -16.344 1.00 79.38 117 ASN A N 1
ATOM 861 C CA . ASN A 1 117 ? 8.815 11.546 -17.691 1.00 79.38 117 ASN A CA 1
ATOM 862 C C . ASN A 1 117 ? 7.432 12.213 -17.902 1.00 79.38 117 ASN A C 1
ATOM 864 O O . ASN A 1 117 ? 6.396 11.538 -17.891 1.00 79.38 117 ASN A O 1
ATOM 868 N N . PRO A 1 118 ? 7.384 13.555 -18.032 1.00 68.44 118 PRO A N 1
ATOM 869 C CA . PRO A 1 118 ? 6.131 14.311 -17.999 1.00 68.44 118 PRO A CA 1
ATOM 870 C C . PRO A 1 118 ? 5.273 14.114 -19.257 1.00 68.44 118 PRO A C 1
ATOM 872 O O . PRO A 1 118 ? 4.049 14.218 -19.176 1.00 68.44 118 PRO A O 1
ATOM 875 N N . ASP A 1 119 ? 5.898 13.805 -20.395 1.00 71.00 119 ASP A N 1
ATOM 876 C CA . ASP A 1 119 ? 5.211 13.671 -21.681 1.00 71.00 119 ASP A CA 1
ATOM 877 C C . ASP A 1 119 ? 4.493 12.318 -21.810 1.00 71.00 119 ASP A C 1
ATOM 879 O O . ASP A 1 119 ? 3.432 12.231 -22.431 1.00 71.00 119 ASP A O 1
ATOM 883 N N . GLU A 1 120 ? 5.007 11.265 -21.166 1.00 76.12 120 GLU A N 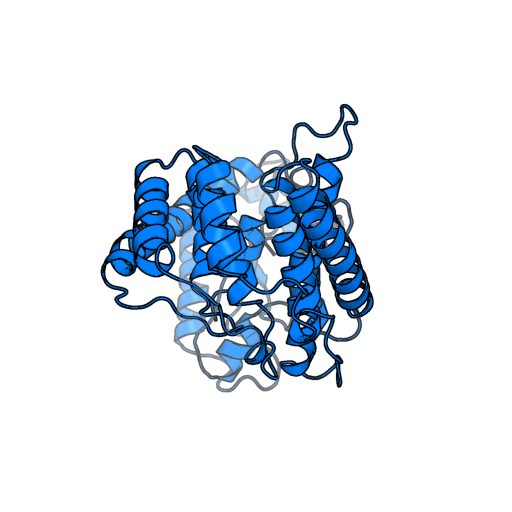1
ATOM 884 C CA . GLU A 1 120 ? 4.432 9.920 -21.266 1.00 76.12 120 GLU A CA 1
ATOM 885 C C . GLU A 1 120 ? 3.568 9.521 -20.068 1.00 76.12 120 GLU A C 1
ATOM 887 O O . GLU A 1 120 ? 2.826 8.542 -20.166 1.00 76.12 120 GLU A O 1
ATOM 892 N N . ILE A 1 121 ? 3.611 10.236 -18.938 1.00 75.19 121 ILE A N 1
ATOM 893 C CA . ILE A 1 121 ? 2.915 9.796 -17.716 1.00 75.19 121 ILE A CA 1
ATOM 894 C C . ILE A 1 121 ? 1.408 9.594 -17.928 1.00 75.19 121 ILE A C 1
ATOM 896 O O . ILE A 1 121 ? 0.818 8.632 -17.428 1.00 75.19 121 ILE A O 1
ATOM 900 N N . TYR A 1 122 ? 0.774 10.465 -18.715 1.00 78.75 122 TYR A N 1
ATOM 901 C CA . TYR A 1 122 ? -0.641 10.327 -19.040 1.00 78.75 122 TYR A CA 1
ATOM 902 C C . TYR A 1 122 ? -0.895 9.081 -19.884 1.00 78.75 122 TYR A C 1
ATOM 904 O O . TYR A 1 122 ? -1.857 8.365 -19.619 1.00 78.75 122 TYR A O 1
ATOM 912 N N . GLN A 1 123 ? -0.012 8.774 -20.835 1.00 81.69 123 GLN A N 1
ATOM 913 C CA . GLN A 1 123 ? -0.112 7.562 -21.642 1.00 81.69 123 GLN A CA 1
ATOM 914 C C . GLN A 1 123 ? 0.121 6.306 -20.796 1.00 81.69 123 GLN A C 1
ATOM 916 O O . GLN A 1 123 ? -0.631 5.343 -20.921 1.00 81.69 123 GLN A O 1
ATOM 921 N N . TRP A 1 124 ? 1.092 6.320 -19.880 1.00 80.12 124 TRP A N 1
ATOM 922 C CA . TRP A 1 124 ? 1.307 5.234 -18.921 1.00 80.12 124 TRP A CA 1
ATOM 923 C C . TRP A 1 124 ? 0.075 4.984 -18.057 1.00 80.12 124 TRP A C 1
ATOM 925 O O . TRP A 1 124 ? -0.331 3.835 -17.880 1.00 80.12 124 TRP A O 1
ATOM 935 N N . ARG A 1 125 ? -0.585 6.047 -17.588 1.00 81.12 125 ARG A N 1
ATOM 936 C CA . ARG A 1 125 ? -1.869 5.932 -16.890 1.00 81.12 125 ARG A CA 1
ATOM 937 C C . ARG A 1 125 ? -2.927 5.256 -17.765 1.00 81.12 125 ARG A C 1
ATOM 939 O O . ARG A 1 125 ? -3.604 4.350 -17.290 1.00 81.12 125 ARG A O 1
ATOM 946 N N . GLU A 1 126 ? -3.075 5.665 -19.026 1.00 82.00 126 GLU A N 1
ATOM 947 C CA . GLU A 1 126 ? -4.031 5.026 -19.945 1.00 82.00 126 GLU A CA 1
ATOM 948 C C . GLU A 1 126 ? -3.690 3.552 -20.208 1.00 82.00 126 GLU A C 1
ATOM 950 O O . GLU A 1 126 ? -4.588 2.714 -20.242 1.00 82.00 126 GLU A O 1
ATOM 955 N N . ASN A 1 127 ? -2.405 3.208 -20.312 1.00 80.12 127 ASN A N 1
ATOM 956 C CA . ASN A 1 127 ? -1.949 1.833 -20.515 1.00 80.12 127 ASN A CA 1
ATOM 957 C C . ASN A 1 127 ? -2.252 0.932 -19.303 1.00 80.12 127 ASN A C 1
ATOM 959 O O . ASN A 1 127 ? -2.508 -0.259 -19.472 1.00 80.12 127 ASN A O 1
ATOM 963 N N . ILE A 1 128 ? -2.245 1.489 -18.087 1.00 81.44 128 ILE A N 1
ATOM 964 C CA . ILE A 1 128 ? -2.549 0.763 -16.842 1.00 81.44 128 ILE A CA 1
ATOM 965 C C . ILE A 1 128 ? -4.060 0.743 -16.546 1.00 81.44 128 ILE A C 1
ATOM 967 O O . ILE A 1 128 ? -4.544 -0.162 -15.860 1.00 81.44 128 ILE A O 1
ATOM 971 N N . ARG A 1 129 ? -4.844 1.667 -17.118 1.00 82.81 129 ARG A N 1
ATOM 972 C CA . ARG A 1 129 ? -6.298 1.774 -16.899 1.00 82.81 129 ARG A CA 1
ATOM 973 C C . ARG A 1 129 ? -7.083 0.463 -17.099 1.00 82.81 129 ARG A C 1
ATOM 975 O O . ARG A 1 129 ? -8.024 0.227 -16.335 1.00 82.81 129 ARG A O 1
ATOM 982 N N . PRO A 1 130 ? -6.766 -0.427 -18.062 1.00 83.06 130 PRO A N 1
ATOM 983 C CA . PRO A 1 130 ? -7.440 -1.723 -18.160 1.00 83.06 130 PRO A CA 1
ATOM 984 C C . PRO A 1 130 ? -7.246 -2.605 -16.917 1.00 83.06 130 PRO A C 1
ATOM 986 O O . PRO A 1 130 ? -8.193 -3.261 -16.480 1.00 83.06 130 PRO A O 1
ATOM 989 N N . LEU A 1 131 ? -6.052 -2.596 -16.312 1.00 78.19 131 LEU A N 1
ATOM 990 C CA . LEU A 1 131 ? -5.770 -3.331 -15.076 1.00 78.19 131 LEU A CA 1
ATOM 991 C C . LEU A 1 131 ? -6.530 -2.725 -13.892 1.00 78.19 131 LEU A C 1
ATOM 993 O O . LEU A 1 131 ? -7.175 -3.452 -13.139 1.00 78.19 131 LEU A O 1
ATOM 997 N N . GLU A 1 132 ? -6.517 -1.400 -13.766 1.00 85.00 132 GLU A N 1
ATOM 998 C CA . GLU A 1 132 ? -7.323 -0.650 -12.793 1.00 85.00 132 GLU A CA 1
ATOM 999 C C . GLU A 1 132 ? -8.815 -1.020 -12.911 1.00 85.00 132 GLU A C 1
ATOM 1001 O O . GLU A 1 132 ? -9.453 -1.416 -11.932 1.00 85.00 132 GLU A O 1
ATOM 1006 N N . THR A 1 133 ? -9.351 -1.006 -14.135 1.00 84.56 133 THR A N 1
ATOM 1007 C CA . THR A 1 133 ? -10.740 -1.387 -14.439 1.00 84.56 133 THR A CA 1
ATOM 1008 C C . THR A 1 133 ? -11.031 -2.831 -14.031 1.00 84.56 133 THR A C 1
ATOM 1010 O O . THR A 1 133 ? -12.079 -3.116 -13.442 1.00 84.56 133 THR A O 1
ATOM 1013 N N . LEU A 1 134 ? -10.105 -3.755 -14.299 1.00 81.88 134 LEU A N 1
ATOM 1014 C CA . LEU A 1 134 ? -10.234 -5.158 -13.913 1.00 81.88 134 LEU A CA 1
ATOM 1015 C C . LEU A 1 134 ? -10.245 -5.332 -12.389 1.00 81.88 134 LEU A C 1
ATOM 1017 O O . LEU A 1 134 ? -11.071 -6.088 -11.874 1.00 81.88 134 LEU A O 1
ATOM 1021 N N . ILE A 1 135 ? -9.372 -4.626 -11.665 1.00 84.62 135 ILE A N 1
ATOM 1022 C CA . ILE A 1 135 ? -9.317 -4.647 -10.196 1.00 84.62 135 ILE A CA 1
ATOM 1023 C C . ILE A 1 135 ? -10.636 -4.136 -9.614 1.00 84.62 135 ILE A C 1
ATOM 1025 O O . ILE A 1 135 ? -11.235 -4.822 -8.782 1.00 84.62 135 ILE A O 1
ATOM 1029 N N . VAL A 1 136 ? -11.131 -2.988 -10.090 1.00 92.25 136 VAL A N 1
ATOM 1030 C CA . VAL A 1 136 ? -12.421 -2.427 -9.656 1.00 92.25 136 VAL A CA 1
ATOM 1031 C C . VAL A 1 136 ? -13.559 -3.399 -9.944 1.00 92.25 136 VAL A C 1
ATOM 1033 O O . VAL A 1 136 ? -14.377 -3.658 -9.063 1.00 92.25 136 VAL A O 1
ATOM 1036 N N . THR A 1 137 ? -13.595 -3.993 -11.137 1.00 91.50 137 THR A N 1
ATOM 1037 C CA . THR A 1 137 ? -14.644 -4.944 -11.537 1.00 91.50 137 THR A CA 1
ATOM 1038 C C . THR A 1 137 ? -14.644 -6.188 -10.651 1.00 91.50 137 THR A C 1
ATOM 1040 O O . THR A 1 137 ? -15.689 -6.590 -10.128 1.00 91.50 137 THR A O 1
ATOM 1043 N N . ARG A 1 138 ? -13.471 -6.796 -10.434 1.00 90.62 138 ARG A N 1
ATOM 1044 C CA . ARG A 1 138 ? -13.323 -7.996 -9.597 1.00 90.62 138 ARG A CA 1
ATOM 1045 C C . ARG A 1 138 ? -13.675 -7.706 -8.146 1.00 90.62 138 ARG A C 1
ATOM 1047 O O . ARG A 1 138 ? -14.446 -8.457 -7.554 1.00 90.62 138 ARG A O 1
ATOM 1054 N N . ARG A 1 139 ? -13.179 -6.597 -7.595 1.00 92.44 139 ARG A N 1
ATOM 1055 C CA . ARG A 1 139 ? -13.471 -6.178 -6.221 1.00 92.44 139 ARG A CA 1
ATOM 1056 C C . ARG A 1 139 ? -14.953 -5.861 -6.039 1.00 92.44 139 ARG A C 1
ATOM 1058 O O . ARG A 1 139 ? -15.543 -6.337 -5.077 1.00 92.44 139 ARG A O 1
ATOM 1065 N N . SER A 1 140 ? -15.574 -5.171 -6.996 1.00 96.06 140 SER A N 1
ATOM 1066 C CA . SER A 1 140 ? -17.014 -4.875 -6.968 1.00 96.06 140 SER A CA 1
ATOM 1067 C C . SER A 1 140 ? -17.876 -6.137 -7.031 1.00 96.06 140 SER A C 1
ATOM 1069 O O . SER A 1 140 ? -18.925 -6.204 -6.401 1.00 96.06 140 SER A O 1
ATOM 1071 N N . SER A 1 141 ? -17.415 -7.162 -7.751 1.00 95.44 141 SER A N 1
ATOM 1072 C CA . SER A 1 141 ? -18.106 -8.454 -7.854 1.00 95.44 141 SER A CA 1
ATOM 1073 C C . SER A 1 141 ? -17.898 -9.351 -6.630 1.00 95.44 141 SER A C 1
ATOM 1075 O O . SER A 1 141 ? -18.752 -10.180 -6.310 1.00 95.44 141 SER A O 1
ATOM 1077 N N . TRP A 1 142 ? -16.740 -9.242 -5.978 1.00 95.94 142 TRP A N 1
ATOM 1078 C CA . TRP A 1 142 ? -16.350 -10.077 -4.843 1.00 95.94 142 TRP A CA 1
ATOM 1079 C C . TRP A 1 142 ? -16.838 -9.523 -3.504 1.00 95.94 142 TRP A C 1
ATOM 1081 O O . TRP A 1 142 ? -17.350 -10.290 -2.695 1.00 95.94 142 TRP A O 1
ATOM 1091 N N . LEU A 1 143 ? -16.738 -8.211 -3.273 1.00 96.31 143 LEU A N 1
ATOM 1092 C CA . LEU A 1 143 ? -17.018 -7.601 -1.970 1.00 96.31 143 LEU A CA 1
ATOM 1093 C C . LEU A 1 143 ? -18.441 -7.880 -1.432 1.00 96.31 143 LEU A C 1
ATOM 1095 O O . LEU A 1 143 ? -18.565 -8.145 -0.235 1.00 96.31 143 LEU A O 1
ATOM 1099 N N . PRO A 1 144 ? -19.511 -7.915 -2.258 1.00 97.69 144 PRO A N 1
ATOM 1100 C CA . PRO A 1 144 ? -20.840 -8.328 -1.796 1.00 97.69 144 PRO A CA 1
ATOM 1101 C C . PRO A 1 144 ? -20.925 -9.785 -1.317 1.00 97.69 144 PRO A C 1
ATOM 1103 O O . PRO A 1 144 ? -21.831 -10.120 -0.561 1.00 97.69 144 PRO A O 1
ATOM 1106 N N . LYS A 1 145 ? -20.009 -10.656 -1.763 1.00 97.19 145 LYS A N 1
ATOM 1107 C CA . LYS A 1 145 ? -19.960 -12.085 -1.408 1.00 97.19 145 LYS A CA 1
ATOM 1108 C C . LYS A 1 145 ? -19.169 -12.349 -0.127 1.00 97.19 145 LYS A C 1
ATOM 1110 O O . LYS A 1 145 ? -19.226 -13.457 0.397 1.00 97.19 145 LYS A O 1
ATOM 1115 N N . LEU A 1 146 ? -18.407 -11.368 0.358 1.00 96.56 146 LEU A N 1
ATOM 1116 C CA . LEU A 1 146 ? -17.633 -11.495 1.585 1.00 96.56 146 LEU A CA 1
ATOM 1117 C C . LEU A 1 146 ? -18.573 -11.384 2.793 1.00 96.56 146 LEU A C 1
ATOM 1119 O O . LEU A 1 146 ? -19.067 -10.297 3.099 1.00 96.56 146 LEU A O 1
ATOM 1123 N N . SER A 1 147 ? -18.828 -12.511 3.462 1.00 97.38 147 SER A N 1
ATOM 1124 C CA . SER A 1 147 ? -19.722 -12.572 4.628 1.00 97.38 147 SER A CA 1
ATOM 1125 C C . SER A 1 147 ? -19.127 -11.913 5.868 1.00 97.38 147 SER A C 1
ATOM 1127 O O . SER A 1 147 ? -19.853 -11.254 6.606 1.00 97.38 147 SER A O 1
ATOM 1129 N N . TYR A 1 148 ? -17.817 -12.071 6.072 1.00 97.75 148 TYR A N 1
ATOM 1130 C CA . TYR A 1 148 ? -17.101 -11.547 7.230 1.00 97.75 148 TYR A CA 1
ATOM 1131 C C . TYR A 1 148 ? -15.849 -10.791 6.789 1.00 97.75 148 TYR A C 1
ATOM 1133 O O . TYR A 1 148 ? -15.130 -11.276 5.912 1.00 97.75 148 TYR A O 1
ATOM 1141 N N . PRO A 1 149 ? -15.564 -9.632 7.392 1.00 97.56 149 PRO A N 1
ATOM 1142 C CA . PRO A 1 149 ? -14.292 -8.951 7.198 1.00 97.56 149 PRO A CA 1
ATOM 1143 C C . PRO A 1 149 ? -13.141 -9.755 7.823 1.00 97.56 149 PRO A C 1
ATOM 1145 O O . PRO A 1 149 ? -13.297 -10.403 8.857 1.00 97.56 149 PRO A O 1
ATOM 1148 N N . ILE A 1 150 ? -11.961 -9.682 7.213 1.00 96.69 150 ILE A N 1
ATOM 1149 C CA . ILE A 1 150 ? -10.734 -10.303 7.719 1.00 96.69 150 ILE A CA 1
ATOM 1150 C C . ILE A 1 150 ? -9.987 -9.298 8.607 1.00 96.69 150 ILE A C 1
ATOM 1152 O O . ILE A 1 150 ? -9.691 -8.185 8.163 1.00 96.69 150 ILE A O 1
ATOM 1156 N N . ARG A 1 151 ? -9.692 -9.706 9.851 1.00 95.62 151 ARG A N 1
ATOM 1157 C CA . ARG A 1 151 ? -9.074 -8.894 10.924 1.00 95.62 151 ARG A CA 1
ATOM 1158 C C . ARG A 1 151 ? -7.644 -9.320 11.296 1.00 95.62 151 ARG A C 1
ATOM 1160 O O . ARG A 1 151 ? -7.172 -8.978 12.370 1.00 95.62 151 ARG A O 1
ATOM 1167 N N . SER A 1 152 ? -6.955 -10.085 10.450 1.00 94.06 152 SER A N 1
ATOM 1168 C CA . SER A 1 152 ? -5.522 -10.372 10.646 1.00 94.06 152 SER A CA 1
ATOM 1169 C C . SER A 1 152 ? -4.700 -9.089 10.519 1.00 94.06 152 SER A C 1
ATOM 1171 O O . SER A 1 152 ? -5.037 -8.282 9.657 1.00 94.06 152 SER A O 1
ATOM 1173 N N . GLY A 1 153 ? -3.585 -8.934 11.233 1.00 94.44 153 GLY A N 1
ATOM 1174 C CA . GLY A 1 153 ? -2.664 -7.810 11.018 1.00 94.44 153 GLY A CA 1
ATOM 1175 C C . GLY A 1 153 ? -1.722 -7.969 9.816 1.00 94.44 153 GLY A C 1
ATOM 1176 O O . GLY A 1 153 ? -0.697 -7.298 9.738 1.00 94.44 153 GLY A O 1
ATOM 1177 N N . GLU A 1 154 ? -2.074 -8.836 8.863 1.00 93.12 154 GLU A N 1
ATOM 1178 C CA . GLU A 1 154 ? -1.301 -9.131 7.653 1.00 93.12 154 GLU A CA 1
ATOM 1179 C C . GLU A 1 154 ? -2.062 -8.785 6.350 1.00 93.12 154 GLU A C 1
ATOM 1181 O O . GLU A 1 154 ? -3.139 -8.197 6.356 1.00 93.12 154 GLU A O 1
ATOM 1186 N N . HIS A 1 155 ? -1.515 -9.183 5.201 1.00 90.25 155 HIS A N 1
ATOM 1187 C CA . HIS A 1 155 ? -1.909 -8.828 3.831 1.00 90.25 155 HIS A CA 1
ATOM 1188 C C . HIS A 1 155 ? -3.411 -8.874 3.510 1.00 90.25 155 HIS A C 1
ATOM 1190 O O . HIS A 1 155 ? -3.918 -8.041 2.761 1.00 90.25 155 HIS A O 1
ATOM 1196 N N . SER A 1 156 ? -4.148 -9.833 4.073 1.00 91.12 156 SER A N 1
ATOM 1197 C CA . SER A 1 156 ? -5.573 -10.033 3.766 1.00 91.12 156 SER A CA 1
ATOM 1198 C C . SER A 1 156 ? -6.531 -9.086 4.508 1.00 91.12 156 SER A C 1
ATOM 1200 O O . SER A 1 156 ? -7.752 -9.184 4.351 1.00 91.12 156 SER A O 1
ATOM 1202 N N . GLN A 1 157 ? -6.000 -8.154 5.303 1.00 96.19 157 GLN A N 1
ATOM 1203 C CA . GLN A 1 157 ? -6.778 -7.287 6.181 1.00 96.19 157 GLN A CA 1
ATOM 1204 C C . GLN A 1 157 ? -7.766 -6.392 5.405 1.00 96.19 157 GLN A C 1
ATOM 1206 O O . GLN A 1 157 ? -7.405 -5.597 4.532 1.00 96.19 157 GLN A O 1
ATOM 1211 N N . THR A 1 158 ? -9.055 -6.540 5.724 1.00 97.81 158 THR A N 1
ATOM 1212 C CA . THR A 1 158 ? -10.155 -5.973 4.928 1.00 97.81 158 THR A CA 1
ATOM 1213 C C . THR A 1 158 ? -10.286 -4.455 5.047 1.00 97.81 158 THR A C 1
ATOM 1215 O O . THR A 1 158 ? -10.408 -3.782 4.025 1.00 97.81 158 THR A O 1
ATOM 1218 N N . ALA A 1 159 ? -10.268 -3.904 6.259 1.00 98.31 159 ALA A N 1
ATOM 1219 C CA . ALA A 1 159 ? -10.401 -2.471 6.499 1.00 98.31 159 ALA A CA 1
ATOM 1220 C C . ALA A 1 159 ? -9.292 -1.647 5.819 1.00 98.31 159 ALA A C 1
ATOM 1222 O O . ALA A 1 159 ? -9.588 -0.676 5.125 1.00 98.31 159 ALA A O 1
ATOM 1223 N N . PHE A 1 160 ? -8.037 -2.090 5.923 1.00 96.75 160 PHE A N 1
ATOM 1224 C CA . PHE A 1 160 ? -6.893 -1.472 5.252 1.00 96.75 160 PHE A CA 1
ATOM 1225 C C . PHE A 1 160 ? -7.105 -1.419 3.736 1.00 96.75 160 PHE A C 1
ATOM 1227 O O . PHE A 1 160 ? -7.054 -0.349 3.127 1.00 96.75 160 PHE A O 1
ATOM 1234 N N . ALA A 1 161 ? -7.437 -2.560 3.124 1.00 95.50 161 ALA A N 1
ATOM 1235 C CA . ALA A 1 161 ? -7.658 -2.629 1.685 1.00 95.50 161 ALA A CA 1
ATOM 1236 C C . ALA A 1 161 ? -8.855 -1.771 1.226 1.00 95.50 161 ALA A C 1
ATOM 1238 O O . ALA A 1 161 ? -8.824 -1.196 0.132 1.00 95.50 161 ALA A O 1
ATOM 1239 N N . LEU A 1 162 ? -9.920 -1.686 2.030 1.00 97.81 162 LEU A N 1
ATOM 1240 C CA . LEU A 1 162 ? -11.084 -0.848 1.737 1.00 97.81 162 LEU A CA 1
ATOM 1241 C C . LEU A 1 162 ? -10.788 0.649 1.901 1.00 97.81 162 LEU A C 1
ATOM 1243 O O . LEU A 1 162 ? -11.302 1.426 1.101 1.00 97.81 162 LEU A O 1
ATOM 1247 N N . GLY A 1 163 ? -9.927 1.048 2.842 1.00 96.12 163 GLY A N 1
ATOM 1248 C CA . GLY A 1 163 ? -9.493 2.440 3.015 1.00 96.12 163 GLY A CA 1
ATOM 1249 C C . GLY A 1 163 ? -8.841 2.998 1.749 1.00 96.12 163 GLY A C 1
ATOM 1250 O O . GLY A 1 163 ? -9.324 3.977 1.181 1.00 96.12 163 GLY A O 1
ATOM 1251 N N . PHE A 1 164 ? -7.828 2.302 1.223 1.00 94.06 164 PHE A N 1
ATOM 1252 C CA . PHE A 1 164 ? -7.184 2.680 -0.044 1.00 94.06 164 PHE A CA 1
ATOM 1253 C C . PHE A 1 164 ? -8.136 2.598 -1.242 1.00 94.06 164 PHE A C 1
ATOM 1255 O O . PHE A 1 164 ? -8.100 3.454 -2.127 1.00 94.06 164 PHE A O 1
ATOM 1262 N N . SER A 1 165 ? -9.017 1.590 -1.273 1.00 95.81 165 SER A N 1
ATOM 1263 C CA . SER A 1 165 ? -10.017 1.469 -2.342 1.00 95.81 165 SER A CA 1
ATOM 1264 C C . SER A 1 165 ? -10.983 2.662 -2.349 1.00 95.81 165 SER A C 1
ATOM 1266 O O . SER A 1 165 ? -11.385 3.111 -3.423 1.00 95.81 165 SER A O 1
ATOM 1268 N N . LEU A 1 166 ? -11.348 3.181 -1.170 1.00 96.50 166 LEU A N 1
ATOM 1269 C CA . LEU A 1 166 ? -12.250 4.321 -1.016 1.00 96.50 166 LEU A CA 1
ATOM 1270 C C . LEU A 1 166 ? -11.582 5.630 -1.446 1.00 96.50 166 LEU A C 1
ATOM 1272 O O . LEU A 1 166 ? -12.192 6.400 -2.189 1.00 96.50 166 LEU A O 1
ATOM 1276 N N . ASP A 1 167 ? -10.332 5.858 -1.038 1.00 93.50 167 ASP A N 1
ATOM 1277 C CA . ASP A 1 167 ? -9.542 7.014 -1.479 1.00 93.50 167 ASP A CA 1
ATOM 1278 C C . ASP A 1 167 ? -9.422 7.053 -2.999 1.00 93.50 167 ASP A C 1
ATOM 1280 O O . ASP A 1 167 ? -9.702 8.075 -3.630 1.00 93.50 167 ASP A O 1
ATOM 1284 N N . TYR A 1 168 ? -9.068 5.912 -3.593 1.00 93.19 168 TYR A N 1
ATOM 1285 C CA . TYR A 1 168 ? -9.020 5.749 -5.037 1.00 93.19 168 TYR A CA 1
ATOM 1286 C C . TYR A 1 168 ? -10.381 6.054 -5.680 1.00 93.19 168 TYR A C 1
ATOM 1288 O O . TYR A 1 168 ? -10.458 6.868 -6.602 1.00 93.19 168 TYR A O 1
ATOM 1296 N N . ALA A 1 169 ? -11.469 5.453 -5.183 1.00 94.44 169 ALA A N 1
ATOM 1297 C CA . ALA A 1 169 ? -12.797 5.633 -5.763 1.00 94.44 169 ALA A CA 1
ATOM 1298 C C . ALA A 1 169 ? -13.227 7.107 -5.743 1.00 94.44 169 ALA A C 1
ATOM 1300 O O . ALA A 1 169 ? -13.752 7.610 -6.736 1.00 94.44 169 ALA A O 1
ATOM 1301 N N . ARG A 1 170 ? -12.944 7.820 -4.647 1.00 93.81 170 ARG A N 1
ATOM 1302 C CA . ARG A 1 170 ? -13.202 9.260 -4.514 1.00 93.81 170 ARG A CA 1
ATOM 1303 C C . ARG A 1 170 ? -12.323 10.080 -5.451 1.00 93.81 170 ARG A C 1
ATOM 1305 O O . ARG A 1 170 ? -12.841 10.934 -6.165 1.00 93.81 170 ARG A O 1
ATOM 1312 N N . ARG A 1 171 ? -11.019 9.793 -5.511 1.00 91.25 171 ARG A N 1
ATOM 1313 C CA . ARG A 1 171 ? -10.071 10.505 -6.383 1.00 91.25 171 ARG A CA 1
ATOM 1314 C C . ARG A 1 171 ? -10.425 10.365 -7.864 1.00 91.25 171 ARG A C 1
ATOM 1316 O O . ARG A 1 171 ? -10.272 11.325 -8.613 1.00 91.25 171 ARG A O 1
ATOM 1323 N N . MET A 1 172 ? -10.933 9.200 -8.261 1.00 88.38 172 MET A N 1
ATOM 1324 C CA . MET A 1 172 ? -11.359 8.909 -9.632 1.00 88.38 172 MET A CA 1
ATOM 1325 C C . MET A 1 172 ? -12.819 9.282 -9.918 1.00 88.38 172 MET A C 1
ATOM 1327 O O . MET A 1 172 ? -13.308 9.015 -11.013 1.00 88.38 172 MET A O 1
ATOM 1331 N N . ASN A 1 173 ? -13.532 9.883 -8.958 1.00 95.19 173 ASN A N 1
ATOM 1332 C CA . ASN A 1 173 ? -14.968 10.171 -9.045 1.00 95.19 173 ASN A CA 1
ATOM 1333 C C . ASN A 1 173 ? -15.831 8.936 -9.390 1.00 95.19 173 ASN A C 1
ATOM 1335 O O . ASN A 1 173 ? -16.909 9.057 -9.973 1.00 95.19 173 ASN A O 1
ATOM 1339 N N . ASN A 1 174 ? -15.386 7.732 -9.017 1.00 96.56 174 ASN A N 1
ATOM 1340 C CA . ASN A 1 174 ? -16.142 6.495 -9.185 1.00 96.56 174 ASN A CA 1
ATOM 1341 C C . ASN A 1 174 ? -17.144 6.334 -8.032 1.00 96.56 174 ASN A C 1
ATOM 1343 O O . ASN A 1 174 ? -16.912 5.615 -7.057 1.00 96.56 174 ASN A O 1
ATOM 1347 N N . THR A 1 175 ? -18.268 7.038 -8.147 1.00 98.12 175 THR A N 1
ATOM 1348 C CA . THR A 1 175 ? -19.299 7.112 -7.102 1.00 98.12 175 THR A CA 1
ATOM 1349 C C . THR A 1 175 ? -19.939 5.761 -6.795 1.00 98.12 175 THR A C 1
ATOM 1351 O O . THR A 1 175 ? -20.191 5.469 -5.630 1.00 98.12 175 THR A O 1
ATOM 1354 N N . VAL A 1 176 ? -20.149 4.913 -7.806 1.00 98.25 176 VAL A N 1
ATOM 1355 C CA . VAL A 1 176 ? -20.731 3.571 -7.635 1.00 98.25 176 VAL A CA 1
ATOM 1356 C C . VAL A 1 176 ? -19.818 2.692 -6.783 1.00 98.25 176 VAL A C 1
ATOM 1358 O O . VAL A 1 176 ? -20.274 2.050 -5.837 1.00 98.25 176 VAL A O 1
ATOM 1361 N N . PHE A 1 177 ? -18.517 2.684 -7.079 1.00 98.31 177 PHE A N 1
ATOM 1362 C CA . PHE A 1 177 ? -17.560 1.886 -6.322 1.00 98.31 177 PHE A CA 1
ATOM 1363 C C . PHE A 1 177 ? -17.347 2.436 -4.904 1.00 98.31 177 PHE A C 1
ATOM 1365 O O . PHE A 1 177 ? -17.313 1.657 -3.952 1.00 98.31 177 PHE A O 1
ATOM 1372 N N . ALA A 1 178 ? -17.296 3.764 -4.742 1.00 98.44 178 ALA A N 1
ATOM 1373 C CA . ALA A 1 178 ? -17.222 4.404 -3.428 1.00 98.44 178 ALA A CA 1
ATOM 1374 C C . ALA A 1 178 ? -18.428 4.038 -2.548 1.00 98.44 178 ALA A C 1
ATOM 1376 O O . ALA A 1 178 ? -18.245 3.607 -1.413 1.00 98.44 178 ALA A O 1
ATOM 1377 N N . GLN A 1 179 ? -19.650 4.123 -3.089 1.00 98.50 179 GLN A N 1
ATOM 1378 C CA . GLN A 1 179 ? -20.875 3.752 -2.374 1.00 98.50 179 GLN A CA 1
ATOM 1379 C C . GLN A 1 179 ? -20.886 2.277 -1.972 1.00 98.50 179 GLN A C 1
ATOM 1381 O O . GLN A 1 179 ? -21.280 1.957 -0.852 1.00 98.50 179 GLN A O 1
ATOM 1386 N N . LEU A 1 180 ? -20.431 1.379 -2.852 1.00 98.69 180 LEU A N 1
ATOM 1387 C CA . LEU A 1 180 ? -20.312 -0.039 -2.522 1.00 98.69 180 LEU A CA 1
ATOM 1388 C C . LEU A 1 180 ? -19.359 -0.257 -1.338 1.00 98.69 180 LEU A C 1
ATOM 1390 O O . LEU A 1 180 ? -19.687 -1.014 -0.425 1.00 98.69 180 LEU A O 1
ATOM 1394 N N . ILE A 1 181 ? -18.196 0.402 -1.339 1.00 98.62 181 ILE A N 1
ATOM 1395 C CA . ILE A 1 181 ? -17.231 0.302 -0.238 1.00 98.62 181 ILE A CA 1
ATOM 1396 C C . ILE A 1 181 ? -17.842 0.851 1.049 1.00 98.62 181 ILE A C 1
ATOM 1398 O O . ILE A 1 181 ? -17.861 0.137 2.043 1.00 98.62 181 ILE A O 1
ATOM 1402 N N . GLU A 1 182 ? -18.396 2.065 1.028 1.00 98.62 182 GLU A N 1
ATOM 14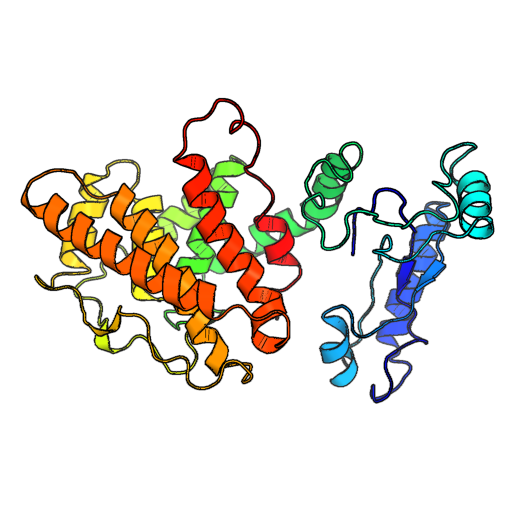03 C CA . GLU A 1 182 ? -19.025 2.696 2.196 1.00 98.62 182 GLU A CA 1
ATOM 1404 C C . GLU A 1 182 ? -20.118 1.803 2.803 1.00 98.62 182 GLU A C 1
ATOM 1406 O O . GLU A 1 182 ? -20.110 1.538 4.005 1.00 98.62 182 GLU A O 1
ATOM 1411 N N . GLN A 1 183 ? -21.016 1.262 1.974 1.00 98.25 183 GLN A N 1
ATOM 1412 C CA . GLN A 1 183 ? -22.086 0.369 2.427 1.00 98.25 183 GLN A CA 1
ATOM 1413 C C . GLN A 1 183 ? -21.545 -0.914 3.057 1.00 98.25 183 GLN A C 1
ATOM 1415 O O . GLN A 1 183 ? -22.030 -1.342 4.105 1.00 98.25 183 GLN A O 1
ATOM 1420 N N . ARG A 1 184 ? -20.547 -1.550 2.434 1.00 98.50 184 ARG A N 1
ATOM 1421 C CA . ARG A 1 184 ? -19.979 -2.801 2.950 1.00 98.50 184 ARG A CA 1
ATOM 1422 C C . ARG A 1 184 ? -19.161 -2.575 4.215 1.00 98.50 184 ARG A C 1
ATOM 1424 O O . ARG A 1 184 ? -19.279 -3.379 5.131 1.00 98.50 184 ARG A O 1
ATOM 1431 N N . SER A 1 185 ? -18.435 -1.465 4.317 1.00 98.69 185 SER A N 1
ATOM 1432 C CA . SER A 1 185 ? -17.761 -1.058 5.552 1.00 98.69 185 SER A CA 1
ATOM 1433 C C . SER A 1 185 ? -18.757 -0.875 6.698 1.00 98.69 185 SER A C 1
ATOM 1435 O O . SER A 1 185 ? -18.564 -1.436 7.770 1.00 98.69 185 SER A O 1
ATOM 1437 N N . LEU A 1 186 ? -19.880 -0.184 6.467 1.00 98.56 186 LEU A N 1
ATOM 1438 C CA . LEU A 1 186 ? -20.921 -0.049 7.491 1.00 98.56 186 LEU A CA 1
ATOM 1439 C C . LEU A 1 186 ? -21.482 -1.415 7.917 1.00 98.56 186 LEU A C 1
ATOM 1441 O O . LEU A 1 186 ? -21.606 -1.664 9.112 1.00 98.56 186 LEU A O 1
ATOM 1445 N N . VAL A 1 187 ? -21.760 -2.324 6.975 1.00 98.38 187 VAL A N 1
ATOM 1446 C CA . VAL A 1 187 ? -22.222 -3.692 7.295 1.00 98.38 187 VAL A CA 1
ATOM 1447 C C . VAL A 1 187 ? -21.212 -4.459 8.155 1.00 98.38 187 VAL A C 1
ATOM 1449 O O . VAL A 1 187 ? -21.618 -5.233 9.015 1.00 98.38 187 VAL A O 1
ATOM 1452 N N . PHE A 1 188 ? -19.917 -4.267 7.922 1.00 98.62 188 PHE A N 1
ATOM 1453 C CA . PHE A 1 188 ? -18.857 -5.012 8.600 1.00 98.62 188 PHE A CA 1
ATOM 1454 C C . PHE A 1 188 ? -18.445 -4.463 9.960 1.00 98.62 188 PHE A C 1
ATOM 1456 O O . PHE A 1 188 ? -17.912 -5.234 10.753 1.00 98.62 188 PHE A O 1
ATOM 1463 N N . PHE A 1 189 ? -18.607 -3.160 10.182 1.00 98.69 189 PHE A N 1
ATOM 1464 C CA . PHE A 1 189 ? -17.902 -2.469 11.264 1.00 98.69 189 PHE A CA 1
ATOM 1465 C C . PHE A 1 189 ? -18.787 -1.505 12.068 1.00 98.69 189 PHE A C 1
ATOM 1467 O O . PHE A 1 189 ? -18.438 -1.128 13.181 1.00 98.69 189 PHE A O 1
ATOM 1474 N N . SER A 1 190 ? -19.962 -1.094 11.568 1.00 98.06 190 SER A N 1
ATOM 1475 C CA . SER A 1 190 ? -20.776 -0.086 12.282 1.00 98.06 190 SER A CA 1
ATOM 1476 C C . SER A 1 190 ? -21.327 -0.562 13.630 1.00 98.06 190 SER A C 1
ATOM 1478 O O . SER A 1 190 ? -21.671 0.266 14.472 1.00 98.06 190 SER A O 1
ATOM 1480 N N . SER A 1 191 ? -21.419 -1.878 13.841 1.00 98.00 191 SER A N 1
ATOM 1481 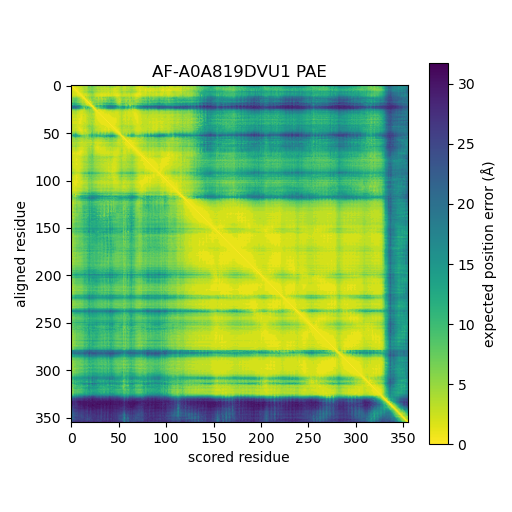C CA . SER A 1 191 ? -21.873 -2.482 15.096 1.00 98.00 191 SER A CA 1
ATOM 1482 C C . SER A 1 191 ? -20.746 -2.838 16.063 1.00 98.00 191 SER A C 1
ATOM 1484 O O . SER A 1 191 ? -21.050 -3.288 17.169 1.00 98.00 191 SER A O 1
ATOM 1486 N N . ASP A 1 192 ? -19.485 -2.694 15.659 1.00 98.12 192 ASP A N 1
ATOM 1487 C CA . ASP A 1 192 ? -18.345 -3.133 16.458 1.00 98.12 192 ASP A CA 1
ATOM 1488 C C . ASP A 1 192 ? -18.148 -2.207 17.662 1.00 98.12 192 ASP A C 1
ATOM 1490 O O . ASP A 1 192 ? -18.252 -0.983 17.568 1.00 98.12 192 ASP A O 1
ATOM 1494 N N . LYS A 1 193 ? -17.912 -2.816 18.827 1.00 97.56 193 LYS A N 1
ATOM 1495 C CA . LYS A 1 193 ? -17.765 -2.146 20.126 1.00 97.56 193 LYS A CA 1
ATOM 1496 C C . LYS A 1 193 ? -16.736 -2.886 20.962 1.00 97.56 193 LYS A C 1
ATOM 1498 O O . LYS A 1 193 ? -16.620 -4.103 20.830 1.00 97.56 193 LYS A O 1
ATOM 1503 N N . ASN A 1 194 ? -16.081 -2.181 21.883 1.00 96.12 194 ASN A N 1
ATOM 1504 C CA . ASN A 1 194 ? -15.108 -2.762 22.815 1.00 96.12 194 ASN A CA 1
ATOM 1505 C C . ASN A 1 194 ? -14.055 -3.635 22.104 1.00 96.12 194 ASN A C 1
ATOM 1507 O O . ASN A 1 194 ? -13.856 -4.795 22.472 1.00 96.12 194 ASN A O 1
ATOM 1511 N N . TYR A 1 195 ? -13.421 -3.104 21.055 1.00 95.88 195 TYR A N 1
ATOM 1512 C CA . TYR A 1 195 ? -12.466 -3.870 20.256 1.00 95.88 195 TYR A CA 1
ATOM 1513 C C . TYR A 1 195 ? -11.316 -4.415 21.131 1.00 95.88 195 TYR A C 1
ATOM 1515 O O . TYR A 1 195 ? -10.739 -3.658 21.922 1.00 95.88 195 TYR A O 1
ATOM 1523 N N . PRO A 1 196 ? -10.957 -5.711 21.021 1.00 93.94 196 PRO A N 1
ATOM 1524 C CA . PRO A 1 196 ? -9.997 -6.362 21.911 1.00 93.94 196 PRO A CA 1
ATOM 1525 C C . PRO A 1 196 ? -8.548 -6.045 21.511 1.00 93.94 196 PRO A C 1
ATOM 1527 O O . PRO A 1 196 ? -7.817 -6.892 21.002 1.00 93.94 196 PRO A O 1
ATOM 1530 N N . PHE A 1 197 ? -8.102 -4.815 21.776 1.00 93.44 197 PHE A N 1
ATOM 1531 C CA . PHE A 1 197 ? -6.736 -4.367 21.468 1.00 93.44 197 PHE A CA 1
ATOM 1532 C C . PHE A 1 197 ? -5.634 -5.199 22.137 1.00 93.44 197 PHE A C 1
ATOM 1534 O O . PHE A 1 197 ? -4.487 -5.136 21.718 1.00 93.44 197 PHE A O 1
ATOM 1541 N N . ASN A 1 198 ? -5.947 -5.995 23.159 1.00 91.44 198 ASN A N 1
ATOM 1542 C CA . ASN A 1 198 ? -5.002 -6.922 23.780 1.00 91.44 198 ASN A CA 1
ATOM 1543 C C . ASN A 1 198 ? -4.635 -8.128 22.892 1.00 91.44 198 ASN A C 1
ATOM 1545 O O . ASN A 1 198 ? -3.750 -8.889 23.275 1.00 91.44 198 ASN A O 1
ATOM 1549 N N . TYR A 1 199 ? -5.305 -8.326 21.751 1.00 90.44 199 TYR A N 1
ATOM 1550 C CA . TYR A 1 199 ? -4.947 -9.341 20.752 1.00 90.44 199 TYR A CA 1
ATOM 1551 C C . TYR A 1 199 ? -4.012 -8.822 19.652 1.00 90.44 199 TYR A C 1
ATOM 1553 O O . TYR A 1 199 ? -3.523 -9.628 18.867 1.00 90.44 199 TYR A O 1
ATOM 1561 N N . GLU A 1 200 ? -3.741 -7.514 19.598 1.00 91.50 200 GLU A N 1
ATOM 1562 C CA . GLU A 1 200 ? -2.778 -6.920 18.666 1.00 91.50 200 GLU A CA 1
ATOM 1563 C C . GLU A 1 200 ? -1.643 -6.209 19.429 1.00 91.50 200 GLU A C 1
ATOM 1565 O O . GLU A 1 200 ? -1.917 -5.490 20.386 1.00 91.50 200 GLU A O 1
ATOM 1570 N N . PRO A 1 201 ? -0.370 -6.361 19.024 1.00 94.12 201 PRO A N 1
ATOM 1571 C CA . PRO A 1 201 ? 0.070 -7.083 17.834 1.00 94.12 201 PRO A CA 1
ATOM 1572 C C . PRO A 1 201 ? 0.222 -8.599 18.036 1.00 94.12 201 PRO A C 1
ATOM 1574 O O . PRO A 1 201 ? 0.603 -9.063 19.110 1.00 94.12 201 PRO A O 1
ATOM 1577 N N . SER A 1 202 ? -0.013 -9.354 16.965 1.00 92.94 202 SER A N 1
ATOM 1578 C CA . SER A 1 202 ? 0.554 -10.687 16.747 1.00 92.94 202 SER A CA 1
ATOM 1579 C C . SER A 1 202 ? 2.030 -10.582 16.332 1.00 92.94 202 SER A C 1
ATOM 1581 O O . SER A 1 202 ? 2.519 -9.507 15.988 1.00 92.94 202 SER A O 1
ATOM 1583 N N . GLY A 1 203 ? 2.756 -11.704 16.342 1.00 91.62 203 GLY A N 1
ATOM 1584 C CA . GLY A 1 203 ? 4.208 -11.736 16.116 1.00 91.62 203 GLY A CA 1
ATOM 1585 C C . GLY A 1 203 ? 4.676 -11.253 14.737 1.00 91.62 203 GLY A C 1
ATOM 1586 O O . GLY A 1 203 ? 5.840 -10.899 14.592 1.00 91.62 203 GLY A O 1
ATOM 1587 N N . GLU A 1 204 ? 3.781 -11.214 13.748 1.00 93.19 204 GLU A N 1
ATOM 1588 C CA . GLU A 1 204 ? 4.093 -10.883 12.349 1.00 93.19 204 GLU A CA 1
ATOM 1589 C C . GLU A 1 204 ? 3.151 -9.807 11.784 1.00 93.19 204 GLU A C 1
ATOM 1591 O O . GLU A 1 204 ? 3.011 -9.666 10.568 1.00 93.19 204 GLU A O 1
ATOM 1596 N N . ASP A 1 205 ? 2.460 -9.059 12.645 1.00 95.94 205 ASP A N 1
ATOM 1597 C CA . ASP A 1 205 ? 1.568 -8.001 12.178 1.00 95.94 205 ASP A CA 1
ATOM 1598 C C . ASP A 1 205 ? 2.378 -6.861 11.546 1.00 95.94 205 ASP A C 1
ATOM 1600 O O . ASP A 1 205 ? 3.336 -6.368 12.140 1.00 95.94 205 ASP A O 1
ATOM 1604 N N . PHE A 1 206 ? 1.949 -6.388 10.374 1.00 94.69 206 PHE A N 1
ATOM 1605 C CA . PHE A 1 206 ? 2.383 -5.106 9.794 1.00 94.69 206 PHE A CA 1
ATOM 1606 C C . PHE A 1 206 ? 1.235 -4.100 9.636 1.00 94.69 206 PHE A C 1
ATOM 1608 O O . PHE A 1 206 ? 1.466 -2.944 9.279 1.00 94.69 206 PHE A O 1
ATOM 1615 N N . LEU A 1 207 ? -0.003 -4.518 9.913 1.00 96.62 207 LEU A N 1
ATOM 1616 C CA . LEU A 1 207 ? -1.202 -3.686 9.890 1.00 96.62 207 LEU A CA 1
ATOM 1617 C C . LEU A 1 207 ? -1.918 -3.755 11.243 1.00 96.62 207 LEU A C 1
ATOM 1619 O O . LEU A 1 207 ? -2.175 -4.850 11.737 1.00 96.62 207 LEU A O 1
ATOM 1623 N N . PRO A 1 208 ? -2.317 -2.617 11.833 1.00 96.44 208 PRO A N 1
ATOM 1624 C CA . PRO A 1 208 ? -3.077 -2.622 13.077 1.00 96.44 208 PRO A CA 1
ATOM 1625 C C . PRO A 1 208 ? -4.560 -2.834 12.761 1.00 96.44 208 PRO A C 1
ATOM 1627 O O . PRO A 1 208 ? -5.221 -1.921 12.271 1.00 96.44 208 PRO A O 1
ATOM 1630 N N . ALA A 1 209 ? -5.093 -4.035 12.986 1.00 96.06 209 ALA A N 1
ATOM 1631 C CA . ALA A 1 209 ? -6.451 -4.378 12.563 1.00 96.06 209 ALA A CA 1
ATOM 1632 C C . ALA A 1 209 ? -7.515 -3.434 13.157 1.00 96.06 209 ALA A C 1
ATOM 1634 O O . ALA A 1 209 ? -8.342 -2.912 12.404 1.00 96.06 209 ALA A O 1
ATOM 1635 N N . GLY A 1 210 ? -7.436 -3.127 14.456 1.00 97.31 210 GLY A N 1
ATOM 1636 C CA . GLY A 1 210 ? -8.378 -2.223 15.118 1.00 97.31 210 GLY A CA 1
ATOM 1637 C C . GLY A 1 210 ? -8.243 -0.770 14.662 1.00 97.31 210 GLY A C 1
ATOM 1638 O O . GLY A 1 210 ? -9.239 -0.096 14.397 1.00 97.31 210 GLY A O 1
ATOM 1639 N N . LEU A 1 211 ? -7.012 -0.271 14.511 1.00 98.00 211 LEU A N 1
ATOM 1640 C CA . LEU A 1 211 ? -6.794 1.106 14.048 1.00 98.00 211 LEU A CA 1
ATOM 1641 C C . LEU A 1 211 ? -7.101 1.286 12.562 1.00 98.00 211 LEU A C 1
ATOM 1643 O O . LEU A 1 211 ? -7.548 2.357 12.176 1.00 98.00 211 LEU A O 1
ATOM 1647 N N . ALA A 1 212 ? -6.922 0.263 11.732 1.00 98.38 212 ALA A N 1
ATOM 1648 C CA . ALA A 1 212 ? -7.313 0.316 10.329 1.00 98.38 212 ALA A CA 1
ATOM 1649 C C . ALA A 1 212 ? -8.832 0.304 10.149 1.00 98.38 212 ALA A C 1
ATOM 1651 O O . ALA A 1 212 ? -9.346 0.943 9.233 1.00 98.38 212 ALA A O 1
ATOM 1652 N N . GLU A 1 213 ? -9.554 -0.408 11.016 1.00 98.50 213 GLU A N 1
ATOM 1653 C CA . GLU A 1 213 ? -11.008 -0.317 11.093 1.00 98.50 213 GLU A CA 1
ATOM 1654 C C . GLU A 1 213 ? -11.444 1.104 11.454 1.00 98.50 213 GLU A C 1
ATOM 1656 O O . GLU A 1 213 ? -12.222 1.708 10.717 1.00 98.50 213 GLU A O 1
ATOM 1661 N N . ALA A 1 214 ? -10.881 1.683 12.516 1.00 98.31 214 ALA A N 1
ATOM 1662 C CA . ALA A 1 214 ? -11.169 3.065 12.888 1.00 98.31 214 ALA A CA 1
ATOM 1663 C C . ALA A 1 214 ? -10.766 4.074 11.792 1.00 98.31 214 ALA A C 1
ATOM 1665 O O . ALA A 1 214 ? -11.524 5.007 11.516 1.00 98.31 214 ALA A O 1
ATOM 1666 N N . ASP A 1 215 ? -9.631 3.858 11.117 1.00 98.19 215 ASP A N 1
ATOM 1667 C CA . ASP A 1 215 ? -9.174 4.680 9.993 1.00 98.19 215 ASP A CA 1
ATOM 1668 C C . ASP A 1 215 ? -10.135 4.618 8.794 1.00 98.19 215 ASP A C 1
ATOM 1670 O O . ASP A 1 215 ? -10.459 5.627 8.173 1.00 98.19 215 ASP A O 1
ATOM 1674 N N . LEU A 1 216 ? -10.659 3.437 8.471 1.00 98.56 216 LEU A N 1
ATOM 1675 C CA . LEU A 1 216 ? -11.687 3.298 7.444 1.00 98.56 216 LEU A CA 1
ATOM 1676 C C . LEU A 1 216 ? -12.995 3.980 7.862 1.00 98.56 216 LEU A C 1
ATOM 1678 O O . LEU A 1 216 ? -13.638 4.648 7.048 1.00 98.56 216 LEU A O 1
ATOM 1682 N N . MET A 1 217 ? -13.408 3.809 9.115 1.00 98.50 217 MET A N 1
ATOM 1683 C CA . MET A 1 217 ? -14.708 4.275 9.583 1.00 98.50 217 MET A CA 1
ATOM 1684 C C . MET A 1 217 ? -14.800 5.801 9.661 1.00 98.50 217 MET A C 1
ATOM 1686 O O . MET A 1 217 ? -15.850 6.334 9.294 1.00 98.50 217 MET A O 1
ATOM 1690 N N . HIS A 1 218 ? -13.722 6.530 9.992 1.00 96.62 218 HIS A N 1
ATOM 1691 C CA . HIS A 1 218 ? -13.750 8.002 9.886 1.00 96.62 218 HIS A CA 1
ATOM 1692 C C . HIS A 1 218 ? -13.912 8.472 8.437 1.00 96.62 218 HIS A C 1
ATOM 1694 O O . HIS A 1 218 ? -14.664 9.412 8.172 1.00 96.62 218 HIS A O 1
ATOM 1700 N N . ARG A 1 219 ? -13.311 7.761 7.471 1.00 96.62 219 ARG A N 1
ATOM 1701 C CA . ARG A 1 219 ? -13.465 8.064 6.038 1.00 96.62 219 ARG A CA 1
ATOM 1702 C C . ARG A 1 219 ? -14.894 7.812 5.568 1.00 96.62 219 ARG A C 1
ATOM 1704 O O . ARG A 1 219 ? -15.388 8.570 4.730 1.00 96.62 219 ARG A O 1
ATOM 1711 N N . VAL A 1 220 ? -15.540 6.757 6.065 1.00 97.69 220 VAL A N 1
ATOM 1712 C CA . VAL A 1 220 ? -16.905 6.342 5.689 1.00 97.69 220 VAL A CA 1
ATOM 1713 C C . VAL A 1 220 ? -17.971 7.234 6.334 1.00 97.69 220 VAL A C 1
ATOM 1715 O O . VAL A 1 220 ? -18.924 7.625 5.664 1.00 97.69 220 VAL A O 1
ATOM 1718 N N . MET A 1 221 ? -17.800 7.609 7.602 1.00 96.19 221 MET A N 1
ATOM 1719 C CA . MET A 1 221 ? -18.733 8.452 8.366 1.00 96.19 221 MET A CA 1
ATOM 1720 C C . MET A 1 221 ? -18.451 9.961 8.216 1.00 96.19 221 MET A C 1
ATOM 1722 O O . MET A 1 221 ? -18.961 10.781 8.976 1.00 96.19 221 MET A O 1
ATOM 1726 N N . ASN A 1 222 ? -17.677 10.363 7.205 1.00 88.94 222 ASN A N 1
ATOM 1727 C CA . ASN A 1 222 ? -17.196 11.738 7.036 1.00 88.94 222 ASN A CA 1
ATOM 1728 C C . ASN A 1 222 ? -18.290 12.800 6.800 1.00 88.94 222 ASN A C 1
ATOM 1730 O O . ASN A 1 222 ? -18.027 13.991 6.957 1.00 88.94 222 ASN A O 1
ATOM 1734 N N . LYS A 1 223 ? -19.513 12.401 6.421 1.00 88.62 223 LYS A N 1
ATOM 1735 C CA . LYS A 1 223 ? -20.637 13.329 6.198 1.00 88.62 223 LYS A CA 1
ATOM 1736 C C . LYS A 1 223 ? -21.086 14.021 7.483 1.00 88.62 223 LYS A C 1
ATOM 1738 O O . LYS A 1 223 ? -21.567 15.149 7.423 1.00 88.62 223 LYS A O 1
ATOM 1743 N N . ASN A 1 224 ? -20.938 13.347 8.619 1.00 88.19 224 ASN A N 1
ATOM 1744 C CA . ASN A 1 224 ? -21.207 13.897 9.935 1.00 88.19 224 ASN A CA 1
ATOM 1745 C C . ASN A 1 224 ? -20.131 13.387 10.905 1.00 88.19 224 ASN A C 1
ATOM 1747 O O . ASN A 1 224 ? -20.263 12.279 11.423 1.00 88.19 224 ASN A O 1
ATOM 1751 N N . PRO A 1 225 ? -19.082 14.181 11.186 1.00 84.06 225 PRO A N 1
ATOM 1752 C CA . PRO A 1 225 ? -17.983 13.763 12.058 1.00 84.06 225 PRO A CA 1
ATOM 1753 C C . PRO A 1 225 ? -18.429 13.262 13.440 1.00 84.06 225 PRO A C 1
ATOM 1755 O O . PRO A 1 225 ? -17.768 12.416 14.033 1.00 84.06 225 PRO A O 1
ATOM 1758 N N . GLN A 1 226 ? -19.581 13.725 13.940 1.00 90.50 226 GLN A N 1
ATOM 1759 C CA . GLN A 1 226 ? -20.131 13.267 15.219 1.00 90.50 226 GLN A CA 1
ATOM 1760 C C . GLN A 1 226 ? -20.570 11.796 15.196 1.00 90.50 226 GLN A C 1
ATOM 1762 O O . GLN A 1 226 ? -20.511 11.136 16.233 1.00 90.50 226 GLN A O 1
ATOM 1767 N N . ASP A 1 227 ? -20.964 11.260 14.036 1.00 93.81 227 ASP A N 1
ATOM 1768 C CA . ASP A 1 227 ? -21.310 9.841 13.902 1.00 93.81 227 ASP A CA 1
ATOM 1769 C C . ASP A 1 227 ? -20.070 8.969 14.133 1.00 93.81 227 ASP A C 1
ATOM 1771 O O . ASP A 1 227 ? -20.134 7.990 14.880 1.00 93.81 227 ASP A O 1
ATOM 1775 N N . PHE A 1 228 ? -18.924 9.378 13.570 1.00 95.81 228 PHE A N 1
ATOM 1776 C CA . PHE A 1 228 ? -17.644 8.718 13.818 1.00 95.81 228 PHE A CA 1
ATOM 1777 C C . PHE A 1 228 ? -17.227 8.832 15.281 1.00 95.81 228 PHE A C 1
ATOM 1779 O O . PHE A 1 228 ? -16.900 7.818 15.882 1.00 95.81 228 PHE A O 1
ATOM 1786 N N . VAL A 1 229 ? -17.264 10.031 15.872 1.00 94.38 229 VAL A N 1
ATOM 1787 C CA . VAL A 1 229 ? -16.865 10.236 17.276 1.00 94.38 229 VAL A CA 1
ATOM 1788 C C . VAL A 1 229 ? -17.683 9.347 18.214 1.00 94.38 229 VAL A C 1
ATOM 1790 O O . VAL A 1 229 ? -17.126 8.685 19.091 1.00 94.38 229 VAL A O 1
ATOM 1793 N N . LYS A 1 230 ? -19.004 9.281 18.006 1.00 94.56 230 LYS A N 1
ATOM 1794 C CA . LYS A 1 230 ? -19.883 8.410 18.789 1.00 94.56 230 LYS A CA 1
ATOM 1795 C C . LYS A 1 230 ? -19.502 6.937 18.626 1.00 94.56 230 LYS A C 1
ATOM 1797 O O . LYS A 1 230 ? -19.336 6.248 19.628 1.00 94.56 230 LYS A O 1
ATOM 1802 N N . TRP A 1 231 ? -19.349 6.468 17.387 1.00 97.50 231 TRP A N 1
ATOM 1803 C CA . TRP A 1 231 ? -18.942 5.090 17.105 1.00 97.50 231 TRP A CA 1
ATOM 1804 C C . TRP A 1 231 ? -17.566 4.771 17.710 1.00 97.50 231 TRP A C 1
ATOM 1806 O O . TRP A 1 231 ? -17.418 3.763 18.393 1.00 97.50 231 TRP A O 1
ATOM 1816 N N . PHE A 1 232 ? -16.584 5.661 17.556 1.00 96.31 232 PHE A N 1
ATOM 1817 C CA . PHE A 1 232 ? -15.217 5.472 18.038 1.00 96.31 232 PHE A CA 1
ATOM 1818 C C . PHE A 1 232 ? -15.142 5.395 19.567 1.00 96.31 232 PHE A C 1
ATOM 1820 O O . PHE A 1 232 ? -14.362 4.610 20.103 1.00 96.31 232 PHE A O 1
ATOM 1827 N N . ASN A 1 233 ? -15.986 6.145 20.281 1.00 94.25 233 ASN A N 1
ATOM 1828 C CA . ASN A 1 233 ? -16.085 6.054 21.739 1.00 94.25 233 ASN A CA 1
ATOM 1829 C C . ASN A 1 233 ? -16.704 4.730 22.219 1.00 94.25 233 ASN A C 1
ATOM 1831 O O . ASN A 1 233 ? -16.356 4.256 23.296 1.00 94.25 233 ASN A O 1
ATOM 1835 N N . GLU A 1 234 ? -17.589 4.108 21.436 1.00 96.44 234 GLU A N 1
ATOM 1836 C CA . GLU A 1 234 ? -18.108 2.763 21.731 1.00 96.44 234 GLU A CA 1
ATOM 1837 C C . GLU A 1 234 ? -17.111 1.660 21.319 1.00 96.44 234 GLU A C 1
ATOM 1839 O O . GLU A 1 234 ? -17.003 0.626 21.983 1.00 96.44 234 GLU A O 1
ATOM 1844 N N . PHE A 1 235 ? -16.362 1.888 20.238 1.00 97.38 235 PHE A N 1
ATOM 1845 C CA . PHE A 1 235 ? -15.334 0.993 19.712 1.00 97.38 235 PHE A CA 1
ATOM 1846 C C . PHE A 1 235 ? -14.120 0.899 20.644 1.00 97.38 235 PHE A C 1
ATOM 1848 O O . PHE A 1 235 ? -13.739 -0.195 21.064 1.00 97.38 235 PHE A O 1
ATOM 1855 N N . LEU A 1 236 ? -13.560 2.050 21.022 1.00 94.44 236 LEU A N 1
ATOM 1856 C CA . LEU A 1 236 ? -12.502 2.205 22.013 1.00 94.44 236 LEU A CA 1
ATOM 1857 C C . LEU A 1 236 ? -13.107 2.826 23.280 1.00 94.44 236 LEU A C 1
ATOM 1859 O O . LEU A 1 236 ? -13.024 4.032 23.507 1.00 94.44 236 LEU A O 1
ATOM 1863 N N . SER A 1 237 ? -13.728 1.999 24.113 1.00 88.50 237 SER A N 1
ATOM 1864 C CA . SER A 1 237 ? -14.458 2.439 25.312 1.00 88.50 237 SER A CA 1
ATOM 1865 C C . SER A 1 237 ? -13.582 2.666 26.548 1.00 88.50 237 SER A C 1
ATOM 1867 O O . SER A 1 237 ? -14.071 3.134 27.574 1.00 88.50 237 SER A O 1
ATOM 1869 N N . THR A 1 238 ? -12.288 2.345 26.478 1.00 84.75 238 THR A N 1
ATOM 1870 C CA . THR A 1 238 ? -11.376 2.471 27.619 1.00 84.75 238 THR A CA 1
ATOM 1871 C C . THR A 1 238 ? -10.980 3.927 27.870 1.00 84.75 238 THR A C 1
ATOM 1873 O O . THR A 1 238 ? -10.593 4.648 26.948 1.00 84.75 238 THR A O 1
ATOM 1876 N N . GLU A 1 239 ? -11.023 4.356 29.135 1.00 77.69 239 GLU A N 1
ATOM 1877 C CA . GLU A 1 239 ? -10.579 5.701 29.541 1.00 77.69 239 GLU A CA 1
ATOM 1878 C C . GLU A 1 239 ? -9.085 5.916 29.261 1.00 77.69 239 GLU A C 1
ATOM 1880 O O . GLU A 1 239 ? -8.666 6.991 28.835 1.00 77.69 239 GLU A O 1
ATOM 1885 N N . THR A 1 240 ? -8.279 4.872 29.464 1.00 86.25 240 THR A N 1
ATOM 1886 C CA . THR A 1 240 ? -6.857 4.850 29.125 1.00 86.25 240 THR A CA 1
ATOM 1887 C C . THR A 1 240 ? -6.636 4.156 27.786 1.00 86.25 240 THR A C 1
ATOM 1889 O O . THR A 1 240 ? -7.297 3.165 27.460 1.00 86.25 240 THR A O 1
ATOM 1892 N N . LEU A 1 241 ? -5.692 4.668 26.992 1.00 90.94 241 LEU A N 1
ATOM 1893 C CA . LEU A 1 241 ? -5.289 3.991 25.763 1.00 90.94 241 LEU A CA 1
ATOM 1894 C C . LEU A 1 241 ? -4.659 2.625 26.098 1.00 90.94 241 LEU A C 1
ATOM 1896 O O . LEU A 1 241 ? -3.847 2.549 27.026 1.00 90.94 241 LEU A O 1
ATOM 1900 N N . PRO A 1 242 ? -4.998 1.552 25.359 1.00 92.69 242 PRO A N 1
ATOM 1901 C CA . PRO A 1 242 ? -4.382 0.245 25.543 1.00 92.69 242 PRO A CA 1
ATOM 1902 C C . PRO A 1 242 ? -2.863 0.319 25.368 1.00 92.69 242 PRO A C 1
ATOM 1904 O O . PRO A 1 242 ? -2.372 0.806 24.350 1.00 92.69 242 PRO A O 1
ATOM 1907 N N . SER A 1 243 ? -2.109 -0.221 26.329 1.00 93.88 243 SER A N 1
ATOM 1908 C CA . SER A 1 243 ? -0.642 -0.274 26.255 1.00 93.88 243 SER A CA 1
ATOM 1909 C C . SER A 1 243 ? -0.131 -1.107 25.076 1.00 93.88 243 SER A C 1
ATOM 1911 O O . SER A 1 243 ? 0.999 -0.918 24.641 1.00 93.88 243 SER A O 1
ATOM 1913 N N . SER A 1 244 ? -0.961 -1.994 24.523 1.00 93.94 244 SER A N 1
ATOM 1914 C CA . SER A 1 244 ? -0.647 -2.806 23.344 1.00 93.94 244 SER A CA 1
ATOM 1915 C C . SER A 1 244 ? -0.519 -2.000 22.039 1.00 93.94 244 SER A C 1
ATOM 1917 O O . SER A 1 244 ? 0.029 -2.491 21.047 1.00 93.94 244 SER A O 1
ATOM 1919 N N . LEU A 1 245 ? -0.978 -0.744 22.035 1.00 96.06 245 LEU A N 1
ATOM 1920 C CA . LEU A 1 245 ? -0.781 0.183 20.921 1.00 96.06 245 LEU A CA 1
ATOM 1921 C C . LEU A 1 245 ? 0.582 0.891 20.945 1.00 96.06 245 LEU A C 1
ATOM 1923 O O . LEU A 1 245 ? 0.959 1.509 19.942 1.00 96.06 245 LEU A O 1
ATOM 1927 N N . GLU A 1 246 ? 1.327 0.808 22.053 1.00 97.12 246 GLU A N 1
ATOM 1928 C CA . GLU A 1 246 ? 2.711 1.283 22.091 1.00 97.12 246 GLU A CA 1
ATOM 1929 C C . GLU A 1 246 ? 3.574 0.517 21.071 1.00 97.12 246 GLU A C 1
ATOM 1931 O O . GLU A 1 246 ? 3.242 -0.621 20.708 1.00 97.12 246 GLU A O 1
ATOM 1936 N N . PRO A 1 247 ? 4.668 1.126 20.573 1.00 97.44 247 PRO A N 1
ATOM 1937 C CA . PRO A 1 247 ? 5.547 0.465 19.619 1.00 97.44 247 PRO A CA 1
ATOM 1938 C C . PRO A 1 247 ? 6.069 -0.872 20.180 1.00 97.44 247 PRO A C 1
ATOM 1940 O O . PRO A 1 247 ? 6.635 -0.883 21.278 1.00 97.44 247 PRO A O 1
ATOM 1943 N N . PRO A 1 248 ? 5.890 -1.998 19.468 1.00 95.75 248 PRO A N 1
ATOM 1944 C CA . PRO A 1 248 ? 6.425 -3.283 19.896 1.00 95.75 248 PRO A CA 1
ATOM 1945 C C . PRO A 1 248 ? 7.952 -3.335 19.782 1.00 95.75 248 PRO A C 1
ATOM 1947 O O . PRO A 1 248 ? 8.586 -2.535 19.091 1.00 95.75 248 PRO A O 1
ATOM 1950 N N . LEU A 1 249 ? 8.543 -4.338 20.432 1.00 93.31 249 LEU A N 1
ATOM 1951 C CA . LEU A 1 249 ? 9.939 -4.702 20.217 1.00 93.31 249 LEU A CA 1
ATOM 1952 C C . LEU A 1 249 ? 10.101 -5.331 18.826 1.00 93.31 249 LEU A C 1
ATOM 1954 O O . LEU A 1 249 ? 9.498 -6.363 18.542 1.00 93.31 249 LEU A O 1
ATOM 1958 N N . ILE A 1 250 ? 10.966 -4.750 17.997 1.00 93.31 250 ILE A N 1
ATOM 1959 C CA . ILE A 1 250 ? 11.399 -5.337 16.724 1.00 93.31 250 ILE A CA 1
ATOM 1960 C C . ILE A 1 250 ? 12.634 -6.184 17.034 1.00 93.31 250 ILE A C 1
ATOM 1962 O O . ILE A 1 250 ? 13.732 -5.653 17.183 1.00 93.31 250 ILE A O 1
ATOM 1966 N N . ALA A 1 251 ? 12.426 -7.484 17.247 1.00 90.44 251 ALA A N 1
ATOM 1967 C CA . ALA A 1 251 ? 13.464 -8.370 17.776 1.00 90.44 251 ALA A CA 1
ATOM 1968 C C . ALA A 1 251 ? 14.593 -8.646 16.769 1.00 90.44 251 ALA A C 1
ATOM 1970 O O . ALA A 1 251 ? 15.755 -8.696 17.166 1.00 90.44 251 ALA A O 1
ATOM 1971 N N . ASP A 1 252 ? 14.248 -8.807 15.490 1.00 89.81 252 ASP A N 1
ATOM 1972 C CA . ASP A 1 252 ? 15.200 -9.073 14.412 1.00 89.81 252 ASP A CA 1
ATOM 1973 C C . ASP A 1 252 ? 14.760 -8.349 13.125 1.00 89.81 252 ASP A C 1
ATOM 1975 O O . ASP A 1 252 ? 13.759 -8.736 12.519 1.00 89.81 252 ASP A O 1
ATOM 1979 N N . PRO A 1 253 ? 15.463 -7.282 12.705 1.00 86.50 253 PRO A N 1
ATOM 1980 C CA . PRO A 1 253 ? 15.136 -6.556 11.482 1.00 86.50 253 PRO A CA 1
ATOM 1981 C C . PRO A 1 253 ? 15.602 -7.260 10.195 1.00 86.50 253 PRO A C 1
ATOM 1983 O O . PRO A 1 253 ? 15.298 -6.776 9.106 1.00 86.50 253 PRO A O 1
ATOM 1986 N N . THR A 1 254 ? 16.346 -8.364 10.309 1.00 87.75 254 THR A N 1
ATOM 1987 C CA . THR A 1 254 ? 16.817 -9.176 9.174 1.00 87.75 254 THR A CA 1
ATOM 1988 C C . THR A 1 254 ? 15.900 -10.360 8.876 1.00 87.75 254 THR A C 1
ATOM 1990 O O . THR A 1 254 ? 16.030 -10.986 7.829 1.00 87.75 254 THR A O 1
ATOM 1993 N N . ASP A 1 255 ? 14.947 -10.660 9.763 1.00 91.88 255 ASP A N 1
ATOM 1994 C CA . ASP A 1 255 ? 13.938 -11.685 9.519 1.00 91.88 255 ASP A CA 1
ATOM 1995 C C . ASP A 1 255 ? 12.765 -11.104 8.699 1.00 91.88 255 ASP A C 1
ATOM 1997 O O . ASP A 1 255 ? 12.196 -10.071 9.077 1.00 91.88 255 ASP A O 1
ATOM 2001 N N . PRO A 1 256 ? 12.357 -11.761 7.595 1.00 86.12 256 PRO A N 1
ATOM 2002 C CA . PRO A 1 256 ? 11.346 -11.239 6.674 1.00 86.12 256 PRO A CA 1
ATOM 2003 C C . PRO A 1 256 ? 9.942 -11.125 7.268 1.00 86.12 256 PRO A C 1
ATOM 2005 O O . PRO A 1 256 ? 9.117 -10.405 6.708 1.00 86.12 256 PRO A O 1
ATOM 2008 N N . LYS A 1 257 ? 9.650 -11.802 8.381 1.00 90.25 257 LYS A N 1
ATOM 2009 C CA . LYS A 1 257 ? 8.368 -11.707 9.081 1.00 90.25 257 LYS A CA 1
ATOM 2010 C C . LYS A 1 257 ? 8.449 -10.823 10.313 1.00 90.25 257 LYS A C 1
ATOM 2012 O O . LYS A 1 257 ? 7.541 -10.031 10.531 1.00 90.25 257 LYS A O 1
ATOM 2017 N N . LEU A 1 258 ? 9.521 -10.873 11.099 1.00 93.50 258 LEU A N 1
ATOM 2018 C CA . LEU A 1 258 ? 9.623 -10.041 12.306 1.00 93.50 258 LEU A CA 1
ATOM 2019 C C . LEU A 1 258 ? 9.790 -8.550 11.979 1.00 93.50 258 LEU A C 1
ATOM 2021 O O . LEU A 1 258 ? 9.307 -7.696 12.728 1.00 93.50 258 LEU A O 1
ATOM 2025 N N . ILE A 1 259 ? 10.377 -8.220 10.823 1.00 93.19 259 ILE A N 1
ATOM 2026 C CA . ILE A 1 259 ? 10.454 -6.838 10.332 1.00 93.19 259 ILE A CA 1
ATOM 2027 C C . ILE A 1 259 ? 9.072 -6.223 10.044 1.00 93.19 259 ILE A C 1
ATOM 2029 O O . ILE A 1 259 ? 8.938 -4.998 10.003 1.00 93.19 259 ILE A O 1
ATOM 2033 N N . HIS A 1 260 ? 8.011 -7.033 9.923 1.00 95.31 260 HIS A N 1
ATOM 2034 C CA . HIS A 1 260 ? 6.633 -6.545 9.812 1.00 95.31 260 HIS A CA 1
ATOM 2035 C C . HIS A 1 260 ? 6.256 -5.589 10.946 1.00 95.31 260 HIS A C 1
ATOM 2037 O O . HIS A 1 260 ? 5.569 -4.599 10.696 1.00 95.31 260 HIS A O 1
ATOM 2043 N N . LEU A 1 261 ? 6.777 -5.804 12.158 1.00 96.81 261 LEU A N 1
ATOM 2044 C CA . LEU A 1 261 ? 6.494 -4.944 13.306 1.00 96.81 261 LEU A CA 1
ATOM 2045 C C . LEU A 1 261 ? 6.989 -3.499 13.103 1.00 96.81 261 LEU A C 1
ATOM 2047 O O . LEU A 1 261 ? 6.391 -2.565 13.644 1.00 96.81 261 LEU A O 1
ATOM 2051 N N . ALA A 1 262 ? 8.017 -3.279 12.274 1.00 95.44 262 ALA A N 1
ATOM 2052 C CA . ALA A 1 262 ? 8.395 -1.934 11.840 1.00 95.44 262 ALA A CA 1
ATOM 2053 C C . ALA A 1 262 ? 7.299 -1.307 10.965 1.00 95.44 262 ALA A C 1
ATOM 2055 O O . ALA A 1 262 ? 6.880 -0.173 11.203 1.00 95.44 262 ALA A O 1
ATOM 2056 N N . GLY A 1 263 ? 6.776 -2.061 9.995 1.00 95.00 263 GLY A N 1
ATOM 2057 C CA . GLY A 1 263 ? 5.666 -1.624 9.146 1.00 95.00 263 GLY A CA 1
ATOM 2058 C C . GLY A 1 263 ? 4.370 -1.407 9.922 1.00 95.00 263 GLY A C 1
ATOM 2059 O O . GLY A 1 263 ? 3.636 -0.463 9.621 1.00 95.00 263 GLY A O 1
ATOM 2060 N N . LEU A 1 264 ? 4.130 -2.190 10.978 1.00 97.50 264 LEU A N 1
ATOM 2061 C CA . LEU A 1 264 ? 3.042 -1.967 11.926 1.00 97.50 264 LEU A CA 1
ATOM 2062 C C . LEU A 1 264 ? 3.173 -0.609 12.602 1.00 97.50 264 LEU A C 1
ATOM 2064 O O . LEU A 1 264 ? 2.194 0.130 12.648 1.00 97.50 264 LEU A O 1
ATOM 2068 N N . CYS A 1 265 ? 4.363 -0.264 13.099 1.00 97.81 265 CYS A N 1
ATOM 2069 C CA . CYS A 1 265 ? 4.610 1.037 13.718 1.00 97.81 265 CYS A CA 1
ATOM 2070 C C . CYS A 1 265 ? 4.287 2.182 12.744 1.00 97.81 265 CYS A C 1
ATOM 2072 O O . CYS A 1 265 ? 3.539 3.098 13.084 1.00 97.81 265 CYS A O 1
ATOM 2074 N N . ILE A 1 266 ? 4.776 2.113 11.502 1.00 96.31 266 ILE A N 1
ATOM 2075 C CA . ILE A 1 266 ? 4.508 3.156 10.499 1.00 96.31 266 ILE A CA 1
ATOM 2076 C C . ILE A 1 266 ? 3.004 3.222 10.174 1.00 96.31 266 ILE A C 1
ATOM 2078 O O . ILE A 1 266 ? 2.426 4.310 10.156 1.00 96.31 266 ILE A O 1
ATOM 2082 N N . SER A 1 267 ? 2.350 2.068 10.007 1.00 97.00 267 SER A N 1
ATOM 2083 C CA . SER A 1 267 ? 0.911 1.982 9.727 1.00 97.00 267 SER A CA 1
ATOM 2084 C C . SER A 1 267 ? 0.053 2.540 10.855 1.00 97.00 267 SER A C 1
ATOM 2086 O O . SER A 1 267 ? -0.887 3.296 10.610 1.00 97.00 267 SER A O 1
ATOM 2088 N N . ARG A 1 268 ? 0.398 2.221 12.109 1.00 97.75 268 ARG A N 1
ATOM 2089 C CA . ARG A 1 268 ? -0.240 2.794 13.299 1.00 97.75 268 ARG A CA 1
ATOM 2090 C C . ARG A 1 268 ? -0.136 4.309 13.288 1.00 97.75 268 ARG A C 1
ATOM 2092 O O . ARG A 1 268 ? -1.138 4.969 13.532 1.00 97.75 268 ARG A O 1
ATOM 2099 N N . ALA A 1 269 ? 1.040 4.854 12.982 1.00 97.81 269 ALA A N 1
ATOM 2100 C CA . ALA A 1 269 ? 1.268 6.291 13.027 1.00 97.81 269 ALA A CA 1
ATOM 2101 C C . ALA A 1 269 ? 0.296 7.074 12.129 1.00 97.81 269 ALA A C 1
ATOM 2103 O O . ALA A 1 269 ? -0.427 7.933 12.634 1.00 97.81 269 ALA A O 1
ATOM 2104 N N . TRP A 1 270 ? 0.198 6.752 10.834 1.00 95.12 270 TRP A N 1
ATOM 2105 C CA . TRP A 1 270 ? -0.682 7.530 9.950 1.00 95.12 270 TRP A CA 1
ATOM 2106 C C . TRP A 1 270 ? -2.171 7.274 10.225 1.00 95.12 270 TRP A C 1
ATOM 2108 O O . TRP A 1 270 ? -2.986 8.171 10.020 1.00 95.12 270 TRP A O 1
ATOM 2118 N N . MET A 1 271 ? -2.551 6.066 10.668 1.00 97.31 271 MET A N 1
ATOM 2119 C CA . MET A 1 271 ? -3.952 5.746 10.985 1.00 97.31 271 MET A CA 1
ATOM 2120 C C . MET A 1 271 ? -4.398 6.483 12.246 1.00 97.31 271 MET A C 1
ATOM 2122 O O . MET A 1 271 ? -5.492 7.040 12.284 1.00 97.31 271 MET A O 1
ATOM 2126 N N . LEU A 1 272 ? -3.526 6.550 13.257 1.00 97.50 272 LEU A N 1
ATOM 2127 C CA . LEU A 1 272 ? -3.746 7.362 14.452 1.00 97.50 272 LEU A CA 1
ATOM 2128 C C . LEU A 1 272 ? -3.910 8.837 14.091 1.00 97.50 272 LEU A C 1
ATOM 2130 O O . LEU A 1 272 ? -4.808 9.484 14.615 1.00 97.50 272 LEU A O 1
ATOM 2134 N N . GLU A 1 273 ? -3.102 9.364 13.173 1.00 94.94 273 GLU A N 1
ATOM 2135 C CA . GLU A 1 273 ? -3.250 10.743 12.698 1.00 94.94 273 GLU A CA 1
ATOM 2136 C C . GLU A 1 273 ? -4.566 10.975 11.951 1.00 94.94 273 GLU A C 1
ATOM 2138 O O . GLU A 1 273 ? -5.232 11.977 12.194 1.00 94.94 273 GLU A O 1
ATOM 2143 N N . GLY A 1 274 ? -4.993 10.027 11.109 1.00 93.25 274 GLY A N 1
ATOM 2144 C CA . GLY A 1 274 ? -6.318 10.054 10.481 1.00 93.25 274 GLY A CA 1
ATOM 2145 C C . GLY A 1 274 ? -7.455 10.130 11.497 1.00 93.25 274 GLY A C 1
ATOM 2146 O O . GLY A 1 274 ? -8.362 10.948 11.355 1.00 93.25 274 GLY A O 1
ATOM 2147 N N . ILE A 1 275 ? -7.371 9.331 12.561 1.00 95.38 275 ILE A N 1
ATOM 2148 C CA . ILE A 1 275 ? -8.340 9.347 13.661 1.00 95.38 275 ILE A CA 1
ATOM 2149 C C . ILE A 1 275 ? -8.278 10.680 14.423 1.00 95.38 275 ILE A C 1
ATOM 2151 O O . ILE A 1 275 ? -9.317 11.269 14.705 1.00 95.38 275 ILE A O 1
ATOM 2155 N N . VAL A 1 276 ? -7.079 11.185 14.728 1.00 94.88 276 VAL A N 1
ATOM 2156 C CA . VAL A 1 276 ? -6.852 12.470 15.416 1.00 94.88 276 VAL A CA 1
ATOM 2157 C C . VAL A 1 276 ? -7.472 13.645 14.658 1.00 94.88 276 VAL A C 1
ATOM 2159 O O . VAL A 1 276 ? -8.016 14.551 15.295 1.00 94.88 276 VAL A O 1
ATOM 2162 N N . ASP A 1 277 ? -7.422 13.630 13.326 1.00 91.06 277 ASP A N 1
ATOM 2163 C CA . ASP A 1 277 ? -8.029 14.662 12.477 1.00 91.06 277 ASP A CA 1
ATOM 2164 C C . ASP A 1 277 ? -9.565 14.641 12.520 1.00 91.06 277 ASP A C 1
ATOM 2166 O O . ASP A 1 277 ? -10.205 15.669 12.295 1.00 91.06 277 ASP A O 1
ATOM 2170 N N . ALA A 1 278 ? -10.167 13.491 12.838 1.00 91.38 278 ALA A N 1
ATOM 2171 C CA . ALA A 1 278 ? -11.615 1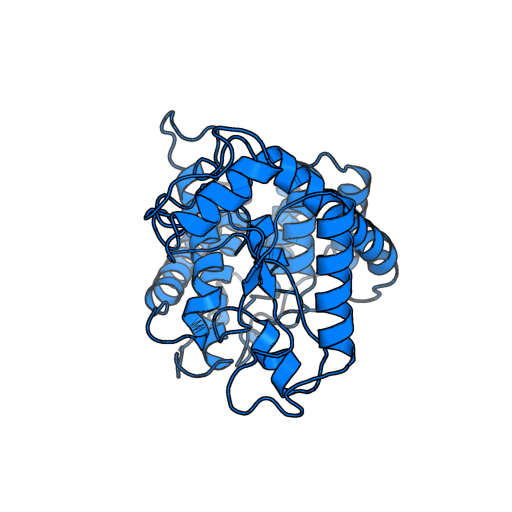3.329 12.947 1.00 91.38 278 ALA A CA 1
ATOM 2172 C C . ALA A 1 278 ? -12.178 13.660 14.346 1.00 91.38 278 ALA A C 1
ATOM 2174 O O . ALA A 1 278 ? -13.394 13.804 14.493 1.00 91.38 278 ALA A O 1
ATOM 2175 N N . LEU A 1 279 ? -11.326 13.785 15.371 1.00 91.12 279 LEU A N 1
ATOM 2176 C CA . LEU A 1 279 ? -11.730 14.132 16.740 1.00 91.12 279 LEU A CA 1
ATOM 2177 C C . LEU A 1 279 ? -11.838 15.653 16.944 1.00 91.12 279 LEU A C 1
ATOM 2179 O O . LEU A 1 279 ? -11.084 16.432 16.360 1.00 91.12 279 LEU A O 1
ATOM 2183 N N . SER A 1 280 ? -12.767 16.084 17.805 1.00 80.69 280 SER A N 1
ATOM 2184 C CA . SER A 1 280 ? -13.002 17.504 18.096 1.00 80.69 280 SER A CA 1
ATOM 2185 C C . SER A 1 280 ? -11.952 18.100 19.061 1.00 80.69 280 SER A C 1
ATOM 2187 O O . SER A 1 280 ? -11.189 17.385 19.713 1.00 80.69 280 SER A O 1
ATOM 2189 N N . PHE A 1 281 ? -11.943 19.434 19.184 1.00 77.06 281 PHE A N 1
ATOM 2190 C CA . PHE A 1 281 ? -11.141 20.183 20.166 1.00 77.06 281 PHE A CA 1
ATOM 2191 C C . PHE A 1 281 ? -11.896 20.501 21.478 1.00 77.06 281 PHE A C 1
ATOM 2193 O O . PHE A 1 281 ? -11.460 21.369 22.237 1.00 77.06 281 PHE A O 1
ATOM 2200 N N . ASP A 1 282 ? -13.026 19.846 21.768 1.00 77.88 282 ASP A N 1
ATOM 2201 C CA . ASP A 1 282 ? -13.696 19.988 23.071 1.00 77.88 282 ASP A CA 1
ATOM 2202 C C . ASP A 1 282 ? -12.890 19.345 24.214 1.00 77.88 282 ASP A C 1
ATOM 2204 O O . ASP A 1 282 ? -11.972 18.569 23.982 1.00 77.88 282 ASP A O 1
ATOM 2208 N N . THR A 1 283 ? -13.173 19.707 25.468 1.00 72.56 283 THR A N 1
ATOM 2209 C CA . THR A 1 283 ? -12.255 19.449 26.593 1.00 72.56 283 THR A CA 1
ATOM 2210 C C . THR A 1 283 ? -11.910 17.969 26.800 1.00 72.56 283 THR A C 1
ATOM 2212 O O . THR A 1 283 ? -10.749 17.657 27.065 1.00 72.56 283 THR A O 1
ATOM 2215 N N . GLU A 1 284 ? -12.881 17.062 26.673 1.00 75.81 284 GLU A N 1
ATOM 2216 C CA . GLU A 1 284 ? -12.665 15.625 26.882 1.00 75.81 284 GLU A CA 1
ATOM 2217 C C . GLU A 1 284 ? -12.036 14.972 25.646 1.00 75.81 284 GLU A C 1
ATOM 2219 O O . GLU A 1 284 ? -11.011 14.290 25.758 1.00 75.81 284 GLU A O 1
ATOM 2224 N N . GLN A 1 285 ? -12.577 15.242 24.452 1.00 79.00 285 GLN A N 1
ATOM 2225 C CA . GLN A 1 285 ? -12.038 14.684 23.211 1.00 79.00 285 GLN A CA 1
ATOM 2226 C C . GLN A 1 285 ? -10.629 15.194 22.931 1.00 79.00 285 GLN A C 1
ATOM 2228 O O . GLN A 1 285 ? -9.792 14.427 22.463 1.00 79.00 285 GLN A O 1
ATOM 2233 N N . ASN A 1 286 ? -10.320 16.440 23.290 1.00 84.88 286 ASN A N 1
ATOM 2234 C CA . ASN A 1 286 ? -8.992 17.019 23.139 1.00 84.88 286 ASN A CA 1
ATOM 2235 C C . ASN A 1 286 ? -7.940 16.260 23.962 1.00 84.88 286 ASN A C 1
ATOM 2237 O O . ASN A 1 286 ? -6.815 16.092 23.497 1.00 84.88 286 ASN A O 1
ATOM 2241 N N . ASN A 1 287 ? -8.285 15.740 25.148 1.00 88.81 287 ASN A N 1
ATOM 2242 C CA . ASN A 1 287 ? -7.358 14.904 25.917 1.00 88.81 287 ASN A CA 1
ATOM 2243 C C . ASN A 1 287 ? -7.041 13.600 25.165 1.00 88.81 287 ASN A C 1
ATOM 2245 O O . ASN A 1 287 ? -5.876 13.315 24.885 1.00 88.81 287 ASN A O 1
ATOM 2249 N N . ARG A 1 288 ? -8.073 12.853 24.748 1.00 89.69 288 ARG A N 1
ATOM 2250 C CA . ARG A 1 288 ? -7.903 11.612 23.971 1.00 89.69 288 ARG A CA 1
ATOM 2251 C C . ARG A 1 288 ? -7.173 11.858 22.648 1.00 89.69 288 ARG A C 1
ATOM 2253 O O . ARG A 1 288 ? -6.262 11.113 22.299 1.00 89.69 288 ARG A O 1
ATOM 2260 N N . ARG A 1 289 ? -7.523 12.929 21.938 1.00 93.19 289 ARG A N 1
ATOM 2261 C CA . ARG A 1 289 ? -6.870 13.369 20.703 1.00 93.19 289 ARG A CA 1
ATOM 2262 C C . ARG A 1 289 ? -5.375 13.607 20.918 1.00 93.19 289 ARG A C 1
ATOM 2264 O O . ARG A 1 289 ? -4.566 13.086 20.157 1.00 93.19 289 ARG A O 1
ATOM 2271 N N . ASN A 1 290 ? -4.998 14.334 21.971 1.00 93.25 290 ASN A N 1
ATOM 2272 C CA . ASN A 1 290 ? -3.591 14.585 22.295 1.00 93.25 290 ASN A CA 1
ATOM 2273 C C . ASN A 1 290 ? -2.848 13.290 22.646 1.00 93.25 290 ASN A C 1
ATOM 2275 O O . ASN A 1 290 ? -1.732 13.085 22.179 1.00 93.25 290 ASN A O 1
ATOM 2279 N N . GLN A 1 291 ? -3.466 12.381 23.405 1.00 94.69 291 GLN A N 1
ATOM 2280 C CA . GLN A 1 291 ? -2.865 11.082 23.720 1.00 94.69 291 GLN A CA 1
ATOM 2281 C C . GLN A 1 291 ? -2.606 10.238 22.460 1.00 94.69 291 GLN A C 1
ATOM 2283 O O . GLN A 1 291 ? -1.518 9.679 22.315 1.00 94.69 291 GLN A O 1
ATOM 2288 N N . LEU A 1 292 ? -3.572 10.176 21.536 1.00 96.00 292 LEU A N 1
ATOM 2289 C CA . LEU A 1 292 ? -3.434 9.460 20.261 1.00 96.00 292 LEU A CA 1
ATOM 2290 C C . LEU A 1 292 ? -2.365 10.095 19.361 1.00 96.00 292 LEU A C 1
ATOM 2292 O O . LEU A 1 292 ? -1.604 9.375 18.720 1.00 96.00 292 LEU A O 1
ATOM 2296 N N . PHE A 1 293 ? -2.259 11.425 19.356 1.00 95.69 293 PHE A N 1
ATOM 2297 C CA . PHE A 1 293 ? -1.219 12.139 18.615 1.00 95.69 293 PHE A CA 1
ATOM 2298 C C . PHE A 1 293 ? 0.188 11.888 19.183 1.00 95.69 293 PHE A C 1
ATOM 2300 O O . PHE A 1 293 ? 1.142 11.663 18.445 1.00 95.69 293 PHE A O 1
ATOM 2307 N N . GLU A 1 294 ? 0.351 11.858 20.507 1.00 96.62 294 GLU A N 1
ATOM 2308 C CA . GLU A 1 294 ? 1.638 11.482 21.107 1.00 96.62 294 GLU A CA 1
ATOM 2309 C C . GLU A 1 294 ? 2.003 10.018 20.814 1.00 96.62 294 GLU A C 1
ATOM 2311 O O . GLU A 1 294 ? 3.172 9.698 20.583 1.00 96.62 294 GLU A O 1
ATOM 2316 N N . LEU A 1 295 ? 1.008 9.129 20.794 1.00 97.62 295 LEU A N 1
ATOM 2317 C CA . LEU A 1 295 ? 1.182 7.724 20.435 1.00 97.62 295 LEU A CA 1
ATOM 2318 C C . LEU A 1 295 ? 1.568 7.542 18.958 1.00 97.62 295 LEU A C 1
ATOM 2320 O O . LEU A 1 295 ? 2.409 6.690 18.654 1.00 97.62 295 LEU A O 1
ATOM 2324 N N . SER A 1 296 ? 1.006 8.351 18.051 1.00 97.56 296 SER A N 1
ATOM 2325 C CA . SER A 1 296 ? 1.369 8.318 16.630 1.00 97.56 296 SER A CA 1
ATOM 2326 C C . SER A 1 296 ? 2.836 8.686 16.436 1.00 97.56 296 SER A C 1
ATOM 2328 O O . SER A 1 296 ? 3.552 7.963 15.747 1.00 97.56 296 SER A O 1
ATOM 2330 N N . LYS A 1 297 ? 3.328 9.723 17.128 1.00 96.62 297 LYS A N 1
ATOM 2331 C CA . LYS A 1 297 ? 4.739 10.140 17.072 1.00 96.62 297 LYS A CA 1
ATOM 2332 C C . LYS A 1 297 ? 5.702 9.060 17.561 1.00 96.62 297 LYS A C 1
ATOM 2334 O O . LYS A 1 297 ? 6.743 8.856 16.941 1.00 96.62 297 LYS A O 1
ATOM 2339 N N . ARG A 1 298 ? 5.368 8.349 18.645 1.00 97.88 298 ARG A N 1
ATOM 2340 C CA . ARG A 1 298 ? 6.199 7.235 19.143 1.00 97.88 298 ARG A CA 1
ATOM 2341 C C . ARG A 1 298 ? 6.273 6.093 18.129 1.00 97.88 298 ARG A C 1
ATOM 2343 O O . ARG A 1 298 ? 7.362 5.608 17.839 1.00 97.88 298 ARG A O 1
ATOM 2350 N N . ASN A 1 299 ? 5.135 5.715 17.549 1.00 98.06 299 ASN A N 1
ATOM 2351 C CA . ASN A 1 299 ? 5.067 4.702 16.494 1.00 98.06 299 ASN A CA 1
ATOM 2352 C C . ASN A 1 299 ? 5.829 5.138 15.228 1.00 98.06 299 ASN A C 1
ATOM 2354 O O . ASN A 1 299 ? 6.633 4.369 14.706 1.00 98.06 299 ASN A O 1
ATOM 2358 N N . ALA A 1 300 ? 5.668 6.387 14.786 1.00 95.94 300 ALA A N 1
ATOM 2359 C CA . ALA A 1 300 ? 6.408 6.945 13.657 1.00 95.94 300 ALA A CA 1
ATOM 2360 C C . ALA A 1 300 ? 7.922 6.866 13.885 1.00 95.94 300 ALA A C 1
ATOM 2362 O O . ALA A 1 300 ? 8.647 6.354 13.035 1.00 95.94 300 ALA A O 1
ATOM 2363 N N . GLN A 1 301 ? 8.396 7.322 15.049 1.00 94.88 301 GLN A N 1
ATOM 2364 C CA . GLN A 1 301 ? 9.818 7.313 15.383 1.00 94.88 301 GLN A CA 1
ATOM 2365 C C . GLN A 1 301 ? 10.395 5.894 15.345 1.00 94.88 301 GLN A C 1
ATOM 2367 O O . GLN A 1 301 ? 11.418 5.678 14.693 1.00 94.88 301 GLN A O 1
ATOM 2372 N N . THR A 1 302 ? 9.750 4.928 16.007 1.00 94.75 302 THR A N 1
ATOM 2373 C CA . THR A 1 302 ? 10.224 3.536 16.037 1.00 94.75 302 THR A CA 1
ATOM 2374 C C . THR A 1 302 ? 10.234 2.917 14.642 1.00 94.75 302 THR A C 1
ATOM 2376 O O . THR A 1 302 ? 11.253 2.370 14.226 1.00 94.75 302 THR A O 1
ATOM 2379 N N . GLY A 1 303 ? 9.134 3.046 13.894 1.00 92.44 303 GLY A N 1
ATOM 2380 C CA . GLY A 1 303 ? 9.005 2.452 12.564 1.00 92.44 303 GLY A CA 1
ATOM 2381 C C . GLY A 1 303 ? 9.988 3.030 11.547 1.00 92.44 303 GLY A C 1
ATOM 2382 O O . GLY A 1 303 ? 10.626 2.277 10.820 1.00 92.44 303 GLY A O 1
ATOM 2383 N N . LEU A 1 304 ? 10.164 4.356 11.529 1.00 90.31 304 LEU A N 1
ATOM 2384 C CA . LEU A 1 304 ? 11.098 5.022 10.614 1.00 90.31 304 LEU A CA 1
ATOM 2385 C C . LEU A 1 304 ? 12.564 4.728 10.958 1.00 90.31 304 LEU A C 1
ATOM 2387 O O . LEU A 1 304 ? 13.379 4.599 10.051 1.00 90.31 304 LEU A O 1
ATOM 2391 N N . THR A 1 305 ? 12.901 4.590 12.246 1.00 90.38 305 THR A N 1
ATOM 2392 C CA . THR A 1 305 ? 14.271 4.244 12.679 1.00 90.38 305 THR A CA 1
ATOM 2393 C C . THR A 1 305 ? 14.662 2.824 12.259 1.00 90.38 305 THR A C 1
ATOM 2395 O O . THR A 1 305 ? 15.839 2.554 12.054 1.00 90.38 305 THR A O 1
ATOM 2398 N N . ALA A 1 306 ? 13.690 1.919 12.120 1.00 87.44 306 ALA A N 1
ATOM 2399 C CA . ALA A 1 306 ? 13.926 0.528 11.738 1.00 87.44 306 ALA A CA 1
ATOM 2400 C C . ALA A 1 306 ? 14.161 0.320 10.228 1.00 87.44 306 ALA A C 1
ATOM 2402 O O . ALA A 1 306 ? 14.435 -0.802 9.806 1.00 87.44 306 ALA A O 1
ATOM 2403 N N . ILE A 1 307 ? 14.043 1.368 9.407 1.00 84.81 307 ILE A N 1
ATOM 2404 C CA . ILE A 1 307 ? 14.292 1.277 7.967 1.00 84.81 307 ILE A CA 1
ATOM 2405 C C . ILE A 1 307 ? 15.799 1.270 7.725 1.00 84.81 307 ILE A C 1
ATOM 2407 O O . ILE A 1 307 ? 16.475 2.273 7.945 1.00 84.81 307 ILE A O 1
ATOM 2411 N N . ASP A 1 308 ? 16.299 0.145 7.223 1.00 80.44 308 ASP A N 1
ATOM 2412 C CA . ASP A 1 308 ? 17.698 -0.046 6.854 1.00 80.44 308 ASP A CA 1
ATOM 2413 C C . ASP A 1 308 ? 17.787 -0.516 5.397 1.00 80.44 308 ASP A C 1
ATOM 2415 O O . ASP A 1 308 ? 17.180 -1.517 5.016 1.00 80.44 308 ASP A O 1
ATOM 2419 N N . GLU A 1 309 ? 18.538 0.214 4.572 1.00 72.00 309 GLU A N 1
ATOM 2420 C CA . GLU A 1 309 ? 18.763 -0.127 3.163 1.00 72.00 309 GLU A CA 1
ATOM 2421 C C . GLU A 1 309 ? 19.651 -1.365 2.978 1.00 72.00 309 GLU A C 1
ATOM 2423 O O . GLU A 1 309 ? 19.638 -1.976 1.909 1.00 72.00 309 GLU A O 1
ATOM 2428 N N . ASN A 1 310 ? 20.392 -1.760 4.019 1.00 75.50 310 ASN A N 1
ATOM 2429 C CA . ASN A 1 310 ? 21.259 -2.934 3.985 1.00 75.50 310 ASN A CA 1
ATOM 2430 C C . ASN A 1 310 ? 20.487 -4.251 4.157 1.00 75.50 310 ASN A C 1
ATOM 2432 O O . ASN A 1 310 ? 21.011 -5.302 3.789 1.00 75.50 310 ASN A O 1
ATOM 2436 N N . ASN A 1 311 ? 19.251 -4.200 4.669 1.00 77.19 311 ASN A N 1
ATOM 2437 C CA . ASN A 1 311 ? 18.403 -5.373 4.886 1.00 77.19 311 ASN A CA 1
ATOM 2438 C C . ASN A 1 311 ? 17.264 -5.364 3.870 1.00 77.19 311 ASN A C 1
ATOM 2440 O O . ASN A 1 311 ? 16.325 -4.565 3.962 1.00 77.19 311 ASN A O 1
ATOM 2444 N N . TYR A 1 312 ? 17.349 -6.256 2.881 1.00 73.94 312 TYR A N 1
ATOM 2445 C CA . TYR A 1 312 ? 16.360 -6.330 1.811 1.00 73.94 312 TYR A CA 1
ATOM 2446 C C . TYR A 1 312 ? 14.956 -6.543 2.380 1.00 73.94 312 TYR A C 1
ATOM 2448 O O . TYR A 1 312 ? 14.027 -5.867 1.949 1.00 73.94 312 TYR A O 1
ATOM 2456 N N . GLU A 1 313 ? 14.824 -7.417 3.377 1.00 78.75 313 GLU A N 1
ATOM 2457 C CA . GLU A 1 313 ? 13.601 -7.871 4.041 1.00 78.75 313 GLU A CA 1
ATOM 2458 C C . GLU A 1 313 ? 12.675 -6.722 4.457 1.00 78.75 313 GLU A C 1
ATOM 2460 O O . GLU A 1 313 ? 11.465 -6.794 4.239 1.00 78.75 313 GLU A O 1
ATOM 2465 N N . GLY A 1 314 ? 13.239 -5.632 4.985 1.00 77.38 314 GLY A N 1
ATOM 2466 C CA . GLY A 1 314 ? 12.506 -4.406 5.305 1.00 77.38 314 GLY A CA 1
ATOM 2467 C C . GLY A 1 314 ? 12.596 -3.341 4.213 1.00 77.38 314 GLY A C 1
ATOM 2468 O O . GLY A 1 314 ? 11.584 -2.750 3.820 1.00 77.38 314 GLY A O 1
ATOM 2469 N N . GLY A 1 315 ? 13.804 -3.089 3.701 1.00 72.62 315 GLY A N 1
ATOM 2470 C CA . GLY A 1 315 ? 14.098 -1.948 2.833 1.00 72.62 315 GLY A CA 1
ATOM 2471 C C . GLY A 1 315 ? 13.269 -1.907 1.545 1.00 72.62 315 GLY A C 1
ATOM 2472 O O . GLY A 1 315 ? 12.925 -0.825 1.064 1.00 72.62 315 GLY A O 1
ATOM 2473 N N . HIS A 1 316 ? 12.874 -3.064 0.999 1.00 71.94 316 HIS A N 1
ATOM 2474 C CA . HIS A 1 316 ? 12.182 -3.127 -0.293 1.00 71.94 316 HIS A CA 1
ATOM 2475 C C . HIS A 1 316 ? 10.708 -2.675 -0.272 1.00 71.94 316 HIS A C 1
ATOM 2477 O O . HIS A 1 316 ? 10.158 -2.409 -1.352 1.00 71.94 316 HIS A O 1
ATOM 2483 N N . TRP A 1 317 ? 10.069 -2.603 0.905 1.00 81.94 317 TRP A N 1
ATOM 2484 C CA . TRP A 1 317 ? 8.645 -2.257 1.052 1.00 81.94 317 TRP A CA 1
ATOM 2485 C C . TRP A 1 317 ? 8.369 -1.197 2.128 1.00 81.94 317 TRP A C 1
ATOM 2487 O O . TRP A 1 317 ? 7.513 -0.336 1.894 1.00 81.94 317 TRP A O 1
ATOM 2497 N N . LEU A 1 318 ? 9.116 -1.173 3.245 1.00 86.00 318 LEU A N 1
ATOM 2498 C CA . LEU A 1 318 ? 8.918 -0.198 4.332 1.00 86.00 318 LEU A CA 1
ATOM 2499 C C . LEU A 1 318 ? 9.055 1.249 3.852 1.00 86.00 318 LEU A C 1
ATOM 2501 O O . LEU A 1 318 ? 8.332 2.126 4.321 1.00 86.00 318 LEU A O 1
ATOM 2505 N N . GLY A 1 319 ? 9.918 1.499 2.862 1.00 84.31 319 GLY A N 1
ATOM 2506 C CA . GLY A 1 319 ? 10.055 2.819 2.247 1.00 84.31 319 GLY A CA 1
ATOM 2507 C C . GLY A 1 319 ? 8.735 3.360 1.681 1.00 84.31 319 GLY A C 1
ATOM 2508 O O . GLY A 1 319 ? 8.456 4.549 1.805 1.00 84.31 319 GLY A O 1
ATOM 2509 N N . THR A 1 320 ? 7.865 2.499 1.141 1.00 80.50 320 THR A N 1
ATOM 2510 C CA . THR A 1 320 ? 6.550 2.925 0.621 1.00 80.50 320 THR A CA 1
ATOM 2511 C C . THR A 1 320 ? 5.632 3.391 1.752 1.00 80.50 320 THR A C 1
ATOM 2513 O O . THR A 1 320 ? 4.961 4.417 1.636 1.00 80.50 320 THR A O 1
ATOM 2516 N N . PHE A 1 321 ? 5.642 2.664 2.869 1.00 89.38 321 PHE A N 1
ATOM 2517 C CA . PHE A 1 321 ? 4.861 2.972 4.066 1.00 89.38 321 PHE A CA 1
ATOM 2518 C C . PHE A 1 321 ? 5.359 4.278 4.704 1.00 89.38 321 PHE A C 1
ATOM 2520 O O . PHE A 1 321 ? 4.564 5.150 5.055 1.00 89.38 321 PHE A O 1
ATOM 2527 N N . ALA A 1 322 ? 6.680 4.455 4.776 1.00 88.38 322 ALA A N 1
ATOM 2528 C CA . ALA A 1 322 ? 7.310 5.678 5.261 1.00 88.38 322 ALA A CA 1
ATOM 2529 C C . ALA A 1 322 ? 6.951 6.895 4.405 1.00 88.38 322 ALA A C 1
ATOM 2531 O O . ALA A 1 322 ? 6.602 7.943 4.945 1.00 88.38 322 ALA A O 1
ATOM 2532 N N . VAL A 1 323 ? 6.980 6.760 3.074 1.00 85.19 323 VAL A N 1
ATOM 2533 C CA . VAL A 1 323 ? 6.574 7.839 2.164 1.00 85.19 323 VAL A CA 1
ATOM 2534 C C . VAL A 1 323 ? 5.109 8.212 2.385 1.00 85.19 323 VAL A C 1
ATOM 2536 O O . VAL A 1 323 ? 4.811 9.403 2.439 1.00 85.19 323 VAL A O 1
ATOM 2539 N N . TYR A 1 324 ? 4.203 7.244 2.568 1.00 85.69 324 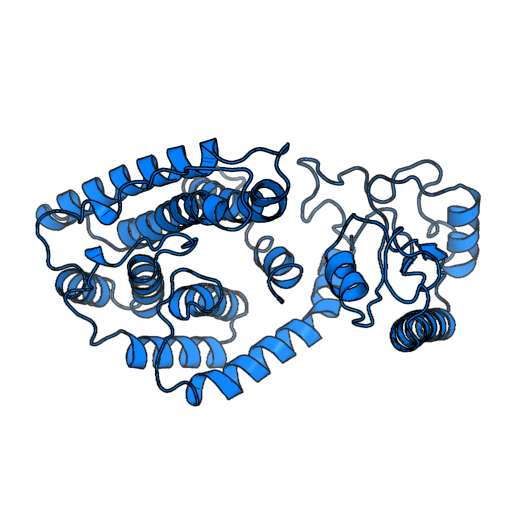TYR A N 1
ATOM 2540 C CA . TYR A 1 324 ? 2.796 7.538 2.869 1.00 85.69 324 TYR A CA 1
ATOM 2541 C C . TYR A 1 324 ? 2.645 8.360 4.159 1.00 85.69 324 TYR A C 1
ATOM 2543 O O . TYR A 1 324 ? 1.961 9.383 4.157 1.00 85.69 324 TYR A O 1
ATOM 2551 N N . LEU A 1 325 ? 3.342 7.971 5.233 1.00 87.50 325 LEU A N 1
ATOM 2552 C CA . LEU A 1 325 ? 3.345 8.713 6.498 1.00 87.50 325 LEU A CA 1
ATOM 2553 C C . LEU A 1 325 ? 3.907 10.136 6.333 1.00 87.50 325 LEU A C 1
ATOM 2555 O O . LEU A 1 325 ? 3.273 11.108 6.726 1.00 87.50 325 LEU A O 1
ATOM 2559 N N . ILE A 1 326 ? 5.088 10.271 5.725 1.00 83.12 326 ILE A N 1
ATOM 2560 C CA . ILE A 1 326 ? 5.798 11.556 5.624 1.00 83.12 326 ILE A CA 1
ATOM 2561 C C . ILE A 1 326 ? 5.065 12.531 4.694 1.00 83.12 326 ILE A C 1
ATOM 2563 O O . ILE A 1 326 ? 5.005 13.729 4.970 1.00 83.12 326 ILE A O 1
ATOM 2567 N N . THR A 1 327 ? 4.495 12.045 3.589 1.00 80.00 327 THR A N 1
ATOM 2568 C CA . THR A 1 327 ? 3.788 12.913 2.631 1.00 80.00 327 THR A CA 1
ATOM 2569 C C . THR A 1 327 ? 2.452 13.407 3.176 1.00 80.00 327 THR A C 1
ATOM 2571 O O . THR A 1 327 ? 2.079 14.543 2.889 1.00 80.00 327 THR A O 1
ATOM 2574 N N . ARG A 1 328 ? 1.797 12.643 4.062 1.00 73.00 328 ARG A N 1
ATOM 2575 C CA . ARG A 1 328 ? 0.638 13.123 4.833 1.00 73.00 328 ARG A CA 1
ATOM 2576 C C . ARG A 1 328 ? 0.962 14.389 5.636 1.00 73.00 328 ARG A C 1
ATOM 2578 O O . ARG A 1 328 ? 0.135 15.292 5.713 1.00 73.00 328 ARG A O 1
ATOM 2585 N N . HIS A 1 329 ? 2.159 14.479 6.222 1.00 57.09 329 HIS A N 1
ATOM 2586 C CA . HIS A 1 329 ? 2.573 15.648 7.017 1.00 57.09 329 HIS A CA 1
ATOM 2587 C C . HIS A 1 329 ? 2.879 16.873 6.152 1.00 57.09 329 HIS A C 1
ATOM 2589 O O . HIS A 1 329 ? 2.734 18.003 6.616 1.00 57.09 329 HIS A O 1
ATOM 2595 N N . GLN A 1 330 ? 3.283 16.673 4.894 1.00 45.84 330 GLN A N 1
ATOM 2596 C CA . GLN A 1 330 ? 3.593 17.775 3.978 1.00 45.84 330 GLN A CA 1
ATOM 2597 C C . GLN A 1 330 ? 2.336 18.550 3.557 1.00 45.84 330 GLN A C 1
ATOM 2599 O O . GLN A 1 330 ? 2.390 19.780 3.489 1.00 45.84 330 GLN A O 1
ATOM 2604 N N . ASP A 1 331 ? 1.196 17.872 3.396 1.00 40.91 331 ASP A N 1
ATOM 2605 C CA . ASP A 1 331 ? -0.107 18.509 3.134 1.00 40.91 331 ASP A CA 1
ATOM 2606 C C . ASP A 1 331 ? -0.601 19.407 4.294 1.00 40.91 331 ASP A C 1
ATOM 2608 O O . ASP A 1 331 ? -1.426 20.296 4.080 1.00 40.91 331 ASP A O 1
ATOM 2612 N N . LEU A 1 332 ? -0.068 19.248 5.514 1.00 34.59 332 LEU A N 1
ATOM 2613 C CA . LEU A 1 332 ? -0.393 20.089 6.679 1.00 34.59 332 LEU A CA 1
ATOM 2614 C C . LEU A 1 332 ? 0.488 21.347 6.787 1.00 34.59 332 LEU A C 1
ATOM 2616 O O . LEU A 1 332 ? 0.175 22.268 7.547 1.00 34.59 332 LEU A O 1
ATOM 2620 N N . SER A 1 333 ? 1.571 21.430 6.007 1.00 29.88 333 SER A N 1
ATOM 2621 C CA . SER A 1 333 ? 2.430 22.612 5.923 1.00 29.88 333 SER A CA 1
ATOM 2622 C C . SER A 1 333 ? 2.020 23.487 4.736 1.00 29.88 333 SER A C 1
ATOM 2624 O O . SER A 1 333 ? 2.528 23.350 3.627 1.00 29.88 333 SER A O 1
ATOM 2626 N N . ASN A 1 334 ? 1.084 24.411 4.966 1.00 33.47 334 ASN A N 1
ATOM 2627 C CA . ASN A 1 334 ? 0.713 25.454 4.006 1.00 33.47 334 ASN A CA 1
ATOM 2628 C C . ASN A 1 334 ? 1.941 26.296 3.601 1.00 33.47 334 ASN A C 1
ATOM 2630 O O . ASN A 1 334 ? 2.255 27.322 4.202 1.00 33.47 334 ASN A O 1
ATOM 2634 N N . THR A 1 335 ? 2.611 25.882 2.531 1.00 34.03 335 THR A N 1
ATOM 2635 C CA . THR A 1 335 ? 3.402 26.747 1.660 1.00 34.03 335 THR A CA 1
ATOM 2636 C C . THR A 1 335 ? 2.893 26.543 0.240 1.00 34.03 335 THR A C 1
ATOM 2638 O O . THR A 1 335 ? 2.539 25.438 -0.170 1.00 34.03 335 THR A O 1
ATOM 2641 N N . SER A 1 336 ? 2.798 27.634 -0.509 1.00 28.28 336 SER A N 1
ATOM 2642 C CA . SER A 1 336 ? 2.158 27.778 -1.824 1.00 28.28 336 SER A CA 1
ATOM 2643 C C . SER A 1 336 ? 2.790 26.965 -2.975 1.00 28.28 336 SER A C 1
ATOM 2645 O O . SER A 1 336 ? 2.626 27.314 -4.139 1.00 28.28 336 SER A O 1
ATOM 2647 N N . ALA A 1 337 ? 3.490 25.871 -2.669 1.00 32.88 337 ALA A N 1
ATOM 2648 C CA . ALA A 1 337 ? 4.035 24.892 -3.607 1.00 32.88 337 ALA A CA 1
ATOM 2649 C C . ALA A 1 337 ? 3.319 23.518 -3.553 1.00 32.88 337 ALA A C 1
ATOM 2651 O O . ALA A 1 337 ? 3.649 22.630 -4.336 1.00 32.88 337 ALA A O 1
ATOM 2652 N N . GLY A 1 338 ? 2.333 23.334 -2.663 1.00 31.83 338 GLY A N 1
ATOM 2653 C CA . GLY A 1 338 ? 1.684 22.040 -2.390 1.00 31.83 338 GLY A CA 1
ATOM 2654 C C . GLY A 1 338 ? 0.522 21.621 -3.304 1.00 31.83 338 GLY A C 1
ATOM 2655 O O . GLY A 1 338 ? -0.098 20.597 -3.056 1.00 31.83 338 GLY A O 1
ATOM 2656 N N . GLN A 1 339 ? 0.187 22.357 -4.369 1.00 29.55 339 GLN A N 1
ATOM 2657 C CA . GLN A 1 339 ? -1.039 22.070 -5.136 1.00 29.55 339 GLN A CA 1
ATOM 2658 C C . GLN A 1 339 ? -0.995 20.862 -6.098 1.00 29.55 339 GLN A C 1
ATOM 2660 O O . GLN A 1 339 ? -2.001 20.607 -6.750 1.00 29.55 339 GLN A O 1
ATOM 2665 N N . ASN A 1 340 ? 0.091 20.083 -6.198 1.00 34.09 340 ASN A N 1
ATOM 2666 C CA . ASN A 1 340 ? 0.226 19.097 -7.290 1.00 34.09 340 ASN A CA 1
ATOM 2667 C C . ASN A 1 340 ? 0.782 17.706 -6.932 1.00 34.09 340 ASN A C 1
ATOM 2669 O O . ASN A 1 340 ? 1.271 17.012 -7.821 1.00 34.09 340 ASN A O 1
ATOM 2673 N N . TYR A 1 341 ? 0.674 17.232 -5.687 1.00 39.75 341 TYR A N 1
ATOM 2674 C CA . TYR A 1 341 ? 1.287 15.946 -5.303 1.00 39.75 341 TYR A CA 1
ATOM 2675 C C . TYR A 1 341 ? 0.318 14.933 -4.689 1.00 39.75 341 TYR A C 1
ATOM 2677 O O . TYR A 1 341 ? 0.618 14.278 -3.703 1.00 39.75 341 TYR A O 1
ATOM 2685 N N . GLY A 1 342 ? -0.833 14.730 -5.329 1.00 33.88 342 GLY A N 1
ATOM 2686 C CA . GLY A 1 342 ? -1.693 13.578 -5.053 1.00 33.88 342 GLY A CA 1
ATOM 2687 C C . GLY A 1 342 ? -1.849 12.721 -6.301 1.00 33.88 342 GLY A C 1
ATOM 2688 O O . GLY A 1 342 ? -2.751 13.025 -7.078 1.00 33.88 342 GLY A O 1
ATOM 2689 N N . ILE A 1 343 ? -0.978 11.714 -6.501 1.00 36.97 343 ILE A N 1
ATOM 2690 C CA . ILE A 1 343 ? -1.196 10.523 -7.372 1.00 36.97 343 ILE A CA 1
ATOM 2691 C C . ILE A 1 343 ? -0.081 9.441 -7.296 1.00 36.97 343 ILE A C 1
ATOM 2693 O O . ILE A 1 343 ? -0.268 8.357 -7.834 1.00 36.97 343 ILE A O 1
ATOM 2697 N N . THR A 1 344 ? 1.043 9.616 -6.594 1.00 37.59 344 THR A N 1
ATOM 2698 C CA . THR A 1 344 ? 2.175 8.665 -6.754 1.00 37.59 344 THR A CA 1
ATOM 2699 C C . THR A 1 344 ? 2.066 7.339 -5.977 1.00 37.59 344 THR A C 1
ATOM 2701 O O . THR A 1 344 ? 2.719 6.366 -6.338 1.00 37.59 344 THR A O 1
ATOM 2704 N N . LEU A 1 345 ? 1.226 7.226 -4.946 1.00 36.50 345 LEU A N 1
ATOM 2705 C CA . LEU A 1 345 ? 1.268 6.047 -4.062 1.00 36.50 345 LEU A CA 1
ATOM 2706 C C . LEU A 1 345 ? 0.506 4.811 -4.562 1.00 36.50 345 LEU A C 1
ATOM 2708 O O . LEU A 1 345 ? 0.832 3.702 -4.150 1.00 36.50 345 LEU A O 1
ATOM 2712 N N . LEU A 1 346 ? -0.461 4.952 -5.475 1.00 33.84 346 LEU A N 1
ATOM 2713 C CA . LEU A 1 346 ? -1.300 3.814 -5.880 1.00 33.84 346 LEU A CA 1
ATOM 2714 C C . LEU A 1 346 ? -0.637 2.897 -6.927 1.00 33.84 346 LEU A C 1
ATOM 2716 O O . LEU A 1 346 ? -0.963 1.716 -6.998 1.00 33.84 346 LEU A O 1
ATOM 2720 N N . LEU A 1 347 ? 0.307 3.407 -7.727 1.00 31.09 347 LEU A N 1
ATOM 2721 C CA . LEU A 1 347 ? 0.963 2.613 -8.776 1.00 31.09 347 LEU A CA 1
ATOM 2722 C C . LEU A 1 347 ? 2.121 1.758 -8.240 1.00 31.09 347 LEU A C 1
ATOM 2724 O O . LEU A 1 347 ? 2.248 0.609 -8.658 1.00 31.09 347 LEU A O 1
ATOM 2728 N N . CYS A 1 348 ? 2.875 2.236 -7.241 1.00 31.94 348 CYS A N 1
ATOM 2729 C CA . CYS A 1 348 ? 3.821 1.385 -6.500 1.00 31.94 348 CYS A CA 1
ATOM 2730 C C . CYS A 1 348 ? 3.106 0.282 -5.700 1.00 31.94 348 CYS A C 1
ATOM 2732 O O . CYS A 1 348 ? 3.662 -0.793 -5.486 1.00 31.94 348 CYS A O 1
ATOM 2734 N N . PHE A 1 349 ? 1.850 0.523 -5.306 1.00 37.41 349 PHE A N 1
ATOM 2735 C CA . PHE A 1 349 ? 1.026 -0.431 -4.565 1.00 37.41 349 PHE A CA 1
ATOM 2736 C C . PHE A 1 349 ? 0.670 -1.677 -5.394 1.00 37.41 349 PHE A C 1
ATOM 2738 O O . PHE A 1 349 ? 0.528 -2.761 -4.844 1.00 37.41 349 PHE A O 1
ATOM 2745 N N . LEU A 1 350 ? 0.552 -1.568 -6.722 1.00 31.86 350 LEU A N 1
ATOM 2746 C CA . LEU A 1 350 ? 0.118 -2.690 -7.565 1.00 31.86 350 LEU A CA 1
ATOM 2747 C C . LEU A 1 350 ? 1.262 -3.559 -8.099 1.00 31.86 350 LEU A C 1
ATOM 2749 O O . LEU A 1 350 ? 0.996 -4.680 -8.523 1.00 31.86 350 LEU A O 1
ATOM 2753 N N . SER A 1 351 ? 2.516 -3.097 -8.064 1.00 28.67 351 SER A N 1
ATOM 2754 C CA . SER A 1 351 ? 3.643 -3.897 -8.566 1.00 28.67 351 SER A CA 1
ATOM 2755 C C . SER A 1 351 ? 4.202 -4.897 -7.553 1.00 28.67 351 SER A C 1
ATOM 2757 O O . SER A 1 351 ? 4.902 -5.808 -7.972 1.00 28.67 351 SER A O 1
ATOM 2759 N N . LYS A 1 352 ? 3.909 -4.751 -6.251 1.00 33.38 352 LYS A N 1
ATOM 2760 C CA . LYS A 1 352 ? 4.491 -5.606 -5.194 1.00 33.38 352 LYS A CA 1
ATOM 2761 C C . LYS A 1 352 ? 3.491 -6.278 -4.239 1.00 33.38 352 LYS A C 1
ATOM 2763 O O . LYS A 1 352 ? 3.907 -7.092 -3.432 1.00 33.38 352 LYS A O 1
ATOM 2768 N N . ILE A 1 353 ? 2.187 -5.981 -4.331 1.00 28.92 353 ILE A N 1
ATOM 2769 C CA . ILE A 1 353 ? 1.141 -6.548 -3.440 1.00 28.92 353 ILE A CA 1
ATOM 2770 C C . ILE A 1 353 ? 0.346 -7.693 -4.105 1.00 28.92 353 ILE A C 1
ATOM 2772 O O . ILE A 1 353 ? -0.551 -8.272 -3.500 1.00 28.92 353 ILE A O 1
ATOM 2776 N N . PHE A 1 354 ? 0.683 -8.094 -5.335 1.00 24.39 354 PHE A N 1
ATOM 2777 C CA . PHE A 1 354 ? 0.188 -9.361 -5.889 1.00 24.39 354 PHE A CA 1
ATOM 2778 C C . PHE A 1 354 ? 1.134 -10.518 -5.553 1.00 24.39 354 PHE A C 1
ATOM 2780 O O . PHE A 1 354 ? 1.740 -11.103 -6.449 1.00 24.39 354 PHE A O 1
ATOM 2787 N N . LEU A 1 355 ? 1.213 -10.836 -4.260 1.00 27.67 355 LEU A N 1
ATOM 2788 C CA . LEU A 1 355 ? 1.482 -12.174 -3.736 1.00 27.67 355 LEU A CA 1
ATOM 2789 C C . LEU A 1 355 ? 0.507 -12.447 -2.589 1.00 27.67 355 LEU A C 1
ATOM 2791 O O . LEU A 1 355 ? 0.481 -11.639 -1.635 1.00 27.67 355 LEU A O 1
#

Foldseek 3Di:
DAQQQQFAWEKEDLQQADPQQPPSHLVLQVVRSVVSVVVCVVVLADYDYDHHDPPADCNVCRNVVHHDIDTYGFAQDFDAPVQLVVRCVRVHNPRSGDHRGGSHPCHVHPPPDCVSRVPCSVVVCVVCVVVVVVVLVVCLVCLVVDPAADQALDLRHRLQVLLVQLVVCVVVVVVVSNVSSLVSLCVHQQPAFPAPLVPPDDQQGLHRSLLSNLLSVCVSVVVDLVSSVVSVCRNNVDLDDDPSLAQDDLPDLQDLRSVSSLSNLLNLLVSLVSNLVSFDCDDSSVVVSVVSNVRSVRSLVSSVVSADPVRCSCPVPSVLSNCVSVVVVVVVDDDPPPPDPPDPNVVVVPRPSPD

Sequence (355 aa):
MLASPNSNFGILDSLSVPPGTPNKTLPGTDRITNLFQQWFNEQKLPWTKSGIGGGSDFVSFLTEGIASGGVNTGAGGFKSATERDQYAALLGTGNGGLANVAYDSCYHQQCDRINNNPDEIYQWRENIRPLETLIVTRRSSWLPKLSYPIRSGEHSQTAFALGFSLDYARRMNNTVFAQLIEQRSLVFFSSDKNYPFNYEPSGEDFLPAGLAEADLMHRVMNKNPQDFVKWFNEFLSTETLPSSLEPPLIADPTDPKLIHLAGLCISRAWMLEGIVDALSFDTEQNNRRNQLFELSKRNAQTGLTAIDENNYEGGHWLGTFAVYLITRHQDLSNTSAGQNYGITLLLCFLSKIFL

Radius of gyration: 23.22 Å; Cα contacts (8 Å, |Δi|>4): 493; chains: 1; bounding box: 48×53×67 Å

Nearest PDB structures (foldseek):
  8ieu-assembly1_A  TM=9.307E-01  e=2.460E-11  Campylobacter jejuni
  8ac7-assembly2_A  TM=8.439E-01  e=4.204E-05  Pseudomonas aeruginosa
  8acg-assembly5_B  TM=8.389E-01  e=4.417E-05  Pseudomonas aeruginosa
  3u3w-assembly1_B  TM=1.915E-01  e=1.590E+00  Bacillus thuringiensis Bt407

Secondary structure (DSSP, 8-state):
----TT---EEEETT-PPTT-SSS--HHHHHHHHHHHHHHHHTT---EEEE--TTSTHHHHHHTT-----EE---SSBPPHHHHHHHHHHH-TTTT--TTSBS-TTTTSTT-STTTSTTTHHHHHHHHHHHHHHHHHHHHHHGGG--S----SSTT-HHHHHHHHHHHHHHTT-HHHHHHHHHHHHHHHTT--S--GGG---TT-SS-HHHHHHHHHHHHSTTSHHHHHHHHHHHS--SSPPGGGSPPP---TTSTTTTHHHHHHHHHHHHHHHHHHHS--SHHHHHHHHHHHHHHHHHHHHHHHT--TT-HHHHHHHHHHHHHHHHHHHTTS--TT-TT--STHHHHHHHH---

Mean predicted aligned error: 9.22 Å